Protein 5HKY (pdb70)

Foldseek 3Di:
DAFDDPVLVVVLLVLLVVLLVVVVPVLLVQDPPPLGSNVLSVLLVVLVVQLCVVCVVPSNVVRPDPVNVLLSVLSSVLSVVLVVLCVVCPPVSNDPPRPSVVVVLLSSLLSLVSSVLCCQQQPSNHGDQLVRDQDAPVLVVLCCVQPNSDFKAALVSVQVSVCVPVNQDDPVSSVVVCLQQVSNPRRMHGSVSSSLQCLQQDDPNCRVVSCCQQPVPFLQEDESAAPVRQVVLCLVCLVPAQEKHKYAYSVPRSWIKMWTHHPVRDTDIDTDDPDHPLVVQVVCCVVRHNQDRSNHRDGDDSD/DDDDPVRDDDPPDDDDDDDPD

Organism: Homo sapiens (NCBI:txid9606)

B-factor: mean 27.7, std 12.35, range [9.78, 84.45]

GO terms:
  GO:0005886 plasma membrane (C, IDA)
  GO:0004842 ubiquitin-protein transferase activity (F, TAS)
  GO:0016567 protein ubiquitination (P, TAS)
  GO:0048260 positive regulation of receptor-mediated endocytosis (P, IMP)
  GO:0061630 ubiquitin protein ligase activity (F, IDA)
  GO:0005794 Golgi apparatus (C, IDA)
  GO:0005929 cilium (C, IDA)
  GO:0050821 protein stabilization (P, IDA)
  GO:0050860 negative regulation of T cell receptor signaling pathway (P, IDA)
  GO:0050868 negative regulation of T cell activation (P, IDA)
  GO:0070534 protein K63-linked ubiquitination (P, IDA)
  GO:0061630 ubiquitin protein ligase activity (F, EXP)
  GO:0042059 negative regulation of epidermal growth factor receptor signaling pathway (P, IMP)
  GO:0006511 ubiquitin-dependent protein catabolic process (P, IMP)
  GO:0005515 protein binding (F, IPI)
  GO:0046875 ephrin receptor binding (F, IPI)
  GO:0061630 ubiquitin protein ligase activity (F, TAS)
  GO:0042059 negative regulation of epidermal growth factor receptor signaling pathway (P, TAS)
  GO:0045742 positive regulation of epidermal growth factor receptor signaling pathway (P, TAS)
  GO:0005829 cytosol (C,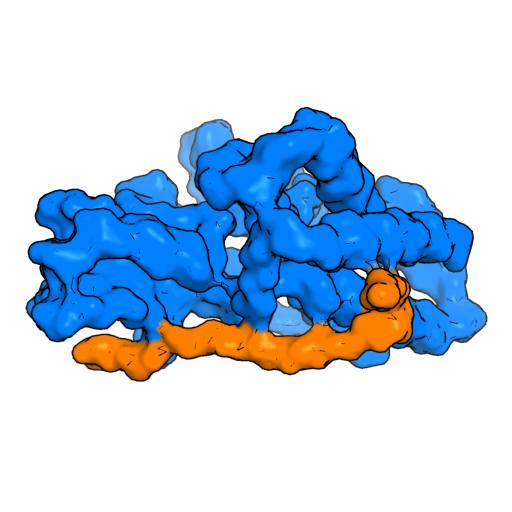 TAS)

InterPro domains:
  IPR001841 Zinc finger, RING-type [PS50089] (381-420)
  IPR001841 Zinc finger, RING-type [SM00184] (381-419)
  IPR003153 Adaptor protein Cbl, N-terminal helical [PF02262] (51-175)
  IPR009060 UBA-like superfamily [SSF46934] (843-893)
  IPR011992 EF-hand domain pair [SSF47473] (178-263)
  IPR013083 Zinc finger, RING/FYVE/PHD-type [G3DSA:3.30.40.10] (350-435)
  IPR014741 Adaptor protein Cbl, EF hand-like [PF02761] (179-262)
  IPR014742 Adaptor protein Cbl, SH2-like domain [PF02762] (264-349)
  IPR014742 Adaptor protein Cbl, SH2-like domain [cd09920] (256-352)
  IPR015940 Ubiquitin-associated domain [PF00627] (858-892)
  IPR015940 Ubiquitin-associated domain [PS50030] (856-895)
  IPR015940 Ubiquitin-associated domain [SM00165] (857-894)
  IPR017907 Zinc finger, RING-type, conserved site [PS00518] (396-405)
  IPR018957 Zinc finger, C3HC4 RING-type [PF00097] (381-419)
  IPR024159 Adaptor protein Cbl, PTB domain [PS51506] (47-351)
  IPR024162 Adaptor protein Cbl [PTHR23007] (25-554)
  IPR036537 Adaptor protein Cbl, N-terminal domain superfamily [G3DSA:1.20.930.20] (47-175)
  IPR036537 Adaptor protein Cbl, N-terminal domain superfamily [SSF47668] (49-177)
  IPR036860 SH2 domain superfamily [G3DSA:3.30.505.10] (265-349)
  IPR036860 SH2 domain superfamily [SSF55550] (264-350)

Radius of gyration: 20.43 Å; Cα contacts (8 Å, |Δi|>4): 481; chains: 2; bounding box: 46×44×54 Å

CATH classification: 1.20.930.20 (+2 more: 1.10.238.10, 3.30.505.10)

Secondary structure (DSSP, 8-state):
-PPP-HHHHHHHHHHHHHHHHHTT-GGG----SSS-HHHHHHHHHHHHHHHHHHTTT-HHHHHH-HHHHHHHHHHHHHHHHHHHHHHHHGGGGGSTT-HHHHHHHHHHHHHHHHHHHHHHHSGGGS--GGG---SSHHHHHHHHHHHTT-SEEEHHHHHHHHHHHS----HHHHHHHHHHH-TT-SSEEEHHHHHHHHHHT--GGGHHHHHIIIIIS-TTB-TT--HHHHHHHHGGGTTSTTEEEEEE-SSSTTSEEEEEE-TTS-EEEE---SS-HHHHHHHHHHTTSS-EETT-S------/-PPPTTT--------------

Sequence (324 aa):
PGTVDKKMVEKCWKLMDKVVVRLCQNPKLALKNSPPYILDLLPDTYQHLRTILSRYEGKMETLGENEYFRVFMENLMKKTTKQTISLFKEGKERMYEENSQPRRNLTKLSLIFSHMLAELKGIFPSGLFQQGDTFRITKADAAEFWRKAFGEKTIVPWKSFRQALHEVHPISSSGLEAMALKKSSSTIDLTCNDYISVFEFDIFTRLFQPWSSLLRNWNSLAVTHPGYMAFLTYDEVKARLQQKFIHKPGSYIFRLSCTRLGQWAIGYVTADGNILQTIPHNKPLFQALIDGFREGFYLFPDGRNQNPDLTHVLSLDQIRAIRNNTNETEGPT

Solvent-accessible surface area: 15034 Å² total

Nearest PDB structures (foldseek):
  3buw-assembly2_B  TM=1.000E+00  e=1.806E-47  Homo sapiens
  5j3x-assembly1_A  TM=9.565E-01  e=1.723E-46  Homo sapiens
  5hkx-assembly1_A  TM=9.524E-01  e=2.991E-46  Homo sapiens
  5j3x-assembly6_F  TM=9.678E-01  e=1.346E-45  Homo sapiens
  5j3x-assembly2_B  TM=9.562E-01  e=6.692E-45  Homo sapiens

Structure (mmCIF, N/CA/C/O backbone):
data_5HKY
#
_entry.id   5HKY
#
_cell.length_a   122.810
_cell.length_b   122.810
_cell.length_c   58.440
_cell.angle_alpha   90.000
_cell.angle_beta   90.000
_cell.angle_gamma   120.000
#
_symmetry.space_group_name_H-M   'P 6'
#
loop_
_entity.id
_entity.type
_entity.pdbx_description
1 polymer 'E3 ubiquitin-protein ligase CBL'
2 polymer 'Protein sprouty homolog 2'
3 non-polymer 'CHLORIDE ION'
4 non-polymer 'SODIUM ION'
5 non-polymer 'PENTAETHYLENE GLYCOL'
6 water water
#
loop_
_atom_site.group_PDB
_atom_site.id
_atom_site.type_symbol
_atom_site.label_atom_id
_atom_site.label_alt_id
_atom_site.label_comp_id
_atom_site.label_asym_id
_atom_site.label_entity_id
_atom_site.label_seq_id
_atom_site.pdbx_PDB_ins_code
_atom_site.Cartn_x
_atom_site.Cartn_y
_atom_site.Cartn_z
_atom_site.occupancy
_atom_site.B_iso_or_equiv
_atom_site.auth_seq_id
_atom_site.auth_comp_id
_atom_site.auth_asym_id
_atom_site.auth_atom_id
_atom_site.pdbx_PDB_model_num
ATOM 1 N N . PRO A 1 5 ? 98.712 37.135 3.680 1.00 66.92 48 PRO A N 1
ATOM 2 C CA . PRO A 1 5 ? 97.510 37.077 4.522 1.00 54.63 48 PRO A CA 1
ATOM 3 C C . PRO A 1 5 ? 97.636 36.028 5.628 1.00 50.22 48 PRO A C 1
ATOM 4 O O . PRO A 1 5 ? 98.099 34.915 5.379 1.00 49.80 48 PRO A O 1
ATOM 8 N N . GLY A 1 6 ? 97.201 36.382 6.835 1.00 53.37 49 GLY A N 1
ATOM 9 C CA . GLY A 1 6 ? 97.396 35.514 7.974 1.00 52.53 49 GLY A CA 1
ATOM 10 C C . GLY A 1 6 ? 96.586 34.235 7.887 1.00 52.36 49 GLY A C 1
ATOM 11 O O . GLY A 1 6 ? 95.611 34.121 7.140 1.00 42.18 49 GLY A O 1
ATOM 12 N N . THR A 1 7 ? 97.028 33.254 8.674 1.00 41.42 50 THR A N 1
ATOM 13 C CA . THR A 1 7 ? 96.319 31.989 8.809 1.00 39.84 50 THR A CA 1
ATOM 14 C C . THR A 1 7 ? 94.930 32.225 9.381 1.00 34.92 50 THR A C 1
ATOM 15 O O . THR A 1 7 ? 94.759 32.965 10.355 1.00 44.90 50 THR A O 1
ATOM 19 N N . VAL A 1 8 ? 93.938 31.573 8.796 1.00 32.20 51 VAL A N 1
ATOM 20 C CA . VAL A 1 8 ? 92.570 31.684 9.286 1.00 33.49 51 VAL A CA 1
ATOM 21 C C . VAL A 1 8 ? 92.384 30.661 10.392 1.00 37.63 51 VAL A C 1
ATOM 22 O O . VAL A 1 8 ? 92.589 29.463 10.179 1.00 39.09 51 VAL A O 1
ATOM 26 N N . ASP A 1 9 ? 92.022 31.143 11.574 1.00 39.95 52 ASP A N 1
ATOM 27 C CA . ASP A 1 9 ? 91.574 30.320 12.685 1.00 47.80 52 ASP A CA 1
ATOM 28 C C . ASP A 1 9 ? 90.142 30.712 13.017 1.00 57.05 52 ASP A C 1
ATOM 29 O O . ASP A 1 9 ? 89.644 31.750 12.566 1.00 43.97 52 ASP A O 1
ATOM 34 N N . LYS A 1 10 ? 89.473 29.851 13.790 1.00 50.01 53 LYS A N 1
ATOM 35 C CA . LYS A 1 10 ? 88.117 30.145 14.239 1.00 58.83 53 LYS A CA 1
ATOM 36 C C . LYS A 1 10 ? 88.011 31.586 14.720 1.00 59.66 53 LYS A C 1
ATOM 37 O O . LYS A 1 10 ? 87.125 32.328 14.289 1.00 52.04 53 LYS A O 1
ATOM 39 N N . LYS A 1 11 ? 88.966 32.013 15.553 1.00 51.65 54 LYS A N 1
ATOM 40 C CA . LYS A 1 11 ? 88.940 33.357 16.122 1.00 53.27 54 LYS A CA 1
ATOM 41 C C . LYS A 1 11 ? 88.866 34.436 15.046 1.00 58.00 54 LYS A C 1
ATOM 42 O O . LYS A 1 11 ? 88.213 35.468 15.242 1.00 53.72 54 LYS A O 1
ATOM 44 N N . MET A 1 12 ? 89.559 34.246 13.923 1.00 47.26 55 MET A N 1
ATOM 45 C CA . MET A 1 12 ? 89.477 35.242 12.860 1.00 40.64 55 MET A CA 1
ATOM 46 C C . MET A 1 12 ? 88.079 35.260 12.251 1.00 37.31 55 MET A C 1
ATOM 47 O O . MET A 1 12 ? 87.519 36.331 11.996 1.00 35.63 55 MET A O 1
ATOM 52 N N . VAL A 1 13 ? 87.498 34.085 12.015 1.00 30.95 56 VAL A N 1
ATOM 53 C CA . VAL A 1 13 ? 86.141 34.045 11.477 1.00 37.72 56 VAL A CA 1
ATOM 54 C C . VAL A 1 13 ? 85.165 34.699 12.451 1.00 43.33 56 VAL A C 1
ATOM 55 O O . VAL A 1 13 ? 84.273 35.448 12.034 1.00 37.98 56 VAL A O 1
ATOM 59 N N . GLU A 1 14 ? 85.329 34.451 13.760 1.00 44.17 57 GLU A N 1
ATOM 60 C CA . GLU A 1 14 ? 84.448 35.074 14.750 1.00 49.11 57 GLU A CA 1
ATOM 61 C C . GLU A 1 14 ? 84.509 36.592 14.651 1.00 38.52 57 GLU A C 1
ATOM 62 O O . GLU A 1 14 ? 83.475 37.269 14.706 1.00 42.50 57 GLU A O 1
ATOM 68 N N . LYS A 1 15 ? 85.717 37.148 14.537 1.00 38.28 58 LYS A N 1
ATOM 69 C CA . LYS A 1 15 ? 85.866 38.590 14.383 1.00 35.55 58 LYS A CA 1
ATOM 70 C C . LYS A 1 15 ? 85.176 39.084 13.115 1.00 38.05 58 LYS A C 1
ATOM 71 O O . LYS A 1 15 ? 84.544 40.144 13.111 1.00 36.30 58 LYS A O 1
ATOM 74 N N . CYS A 1 16 ? 85.305 38.334 12.025 1.00 35.59 59 CYS A N 1
ATOM 75 C CA . CYS A 1 16 ? 84.699 38.737 10.764 1.00 34.62 59 CYS A CA 1
ATOM 76 C C . CYS A 1 16 ? 83.177 38.714 10.864 1.00 26.02 59 CYS A C 1
ATOM 77 O O . CYS A 1 16 ? 82.495 39.629 10.385 1.00 29.50 59 CYS A O 1
ATOM 80 N N . TRP A 1 17 ? 82.627 37.692 11.512 1.00 27.65 60 TRP A N 1
ATOM 81 C CA . TRP A 1 17 ? 81.188 37.643 11.707 1.00 36.31 60 TRP A CA 1
ATOM 82 C C . TRP A 1 17 ? 80.697 38.832 12.525 1.00 33.69 60 TRP A C 1
ATOM 83 O O . TRP A 1 17 ? 79.630 39.386 12.237 1.00 25.41 60 TRP A O 1
ATOM 94 N N . LYS A 1 18 ? 81.468 39.262 13.533 1.00 30.39 61 LYS A N 1
ATOM 95 C CA . LYS A 1 18 ? 81.042 40.416 14.320 1.00 36.16 61 LYS A CA 1
ATOM 96 C C . LYS A 1 18 ? 81.041 41.685 13.480 1.00 28.15 61 LYS A C 1
ATOM 97 O O . LYS A 1 18 ? 80.175 42.546 13.651 1.00 30.29 61 LYS A O 1
ATOM 100 N N . LEU A 1 19 ? 82.012 41.821 12.584 1.00 29.48 62 LEU A N 1
ATOM 101 C CA . LEU A 1 19 ? 82.043 42.986 11.712 1.00 27.92 62 LEU A CA 1
ATOM 102 C C . LEU A 1 19 ? 80.877 42.958 10.730 1.00 26.83 62 LEU A C 1
ATOM 103 O O . LEU A 1 19 ? 80.277 44.002 10.439 1.00 27.94 62 LEU A O 1
A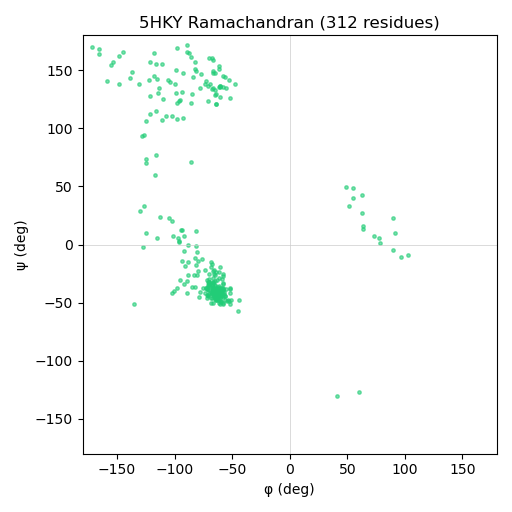TOM 108 N N . MET A 1 20 ? 80.574 41.782 10.177 1.00 24.05 63 MET A N 1
ATOM 109 C CA . MET A 1 20 ? 79.428 41.666 9.277 1.00 22.27 63 MET A CA 1
ATOM 110 C C . MET A 1 20 ? 78.130 41.962 10.012 1.00 28.57 63 MET A C 1
ATOM 111 O O . MET A 1 20 ? 77.226 42.607 9.468 1.00 23.60 63 MET A O 1
ATOM 116 N N . ASP A 1 21 ? 78.024 41.509 11.265 1.00 29.57 64 ASP A N 1
ATOM 117 C CA . ASP A 1 21 ? 76.840 41.803 12.056 1.00 24.70 64 ASP A CA 1
ATOM 118 C C . ASP A 1 21 ? 76.677 43.304 12.267 1.00 23.47 64 ASP A C 1
ATOM 119 O O . ASP A 1 21 ? 75.558 43.824 12.226 1.00 26.42 64 ASP A O 1
ATOM 124 N N . LYS A 1 22 ? 77.775 44.030 12.445 1.00 26.60 65 LYS A N 1
ATOM 125 C CA . LYS A 1 22 ? 77.654 45.478 12.583 1.00 26.76 65 LYS A CA 1
ATOM 126 C C . LYS A 1 22 ? 77.161 46.117 11.283 1.00 27.44 65 LYS A C 1
ATOM 127 O O . LYS A 1 22 ? 76.327 47.024 11.310 1.00 24.09 65 LYS A O 1
ATOM 130 N N . VAL A 1 23 ? 77.644 45.648 10.134 1.00 26.74 66 VAL A N 1
ATOM 131 C CA . VAL A 1 23 ? 77.172 46.198 8.861 1.00 25.07 66 VAL A CA 1
ATOM 132 C C . VAL A 1 23 ? 75.678 45.925 8.668 1.00 22.11 66 VAL A C 1
ATOM 133 O O . VAL A 1 23 ? 74.923 46.810 8.249 1.00 25.15 66 VAL A O 1
ATOM 137 N N . VAL A 1 24 ? 75.231 44.692 8.913 1.00 21.82 67 VAL A N 1
ATOM 138 C CA A VAL A 1 24 ? 73.819 44.360 8.730 0.50 24.08 67 VAL A CA 1
ATOM 139 C CA B VAL A 1 24 ? 73.817 44.405 8.685 0.50 24.14 67 VAL A CA 1
ATOM 140 C C . VAL A 1 24 ? 72.945 45.239 9.614 1.00 28.64 67 VAL A C 1
ATOM 141 O O . VAL A 1 24 ? 71.830 45.622 9.236 1.00 24.96 67 VAL A O 1
ATOM 148 N N . ARG A 1 25 ? 73.440 45.576 10.809 1.00 31.34 68 ARG A N 1
ATOM 149 C CA . ARG A 1 25 ? 72.674 46.422 11.715 1.00 26.78 68 ARG A CA 1
ATOM 150 C C . ARG A 1 25 ? 72.604 47.859 11.197 1.00 24.04 68 ARG A C 1
ATOM 151 O O . ARG A 1 25 ? 71.520 48.462 11.171 1.00 28.96 68 ARG A O 1
ATOM 159 N N . LEU A 1 26 ? 73.735 48.399 10.731 1.00 23.12 69 LEU A N 1
ATOM 160 C CA . LEU A 1 26 ? 73.757 49.738 10.143 1.00 23.92 69 LEU A CA 1
ATOM 161 C C . LEU A 1 26 ? 72.812 49.842 8.955 1.00 30.04 69 LEU A C 1
ATOM 162 O O . LEU A 1 26 ? 72.196 50.892 8.735 1.00 27.00 69 LEU A O 1
ATOM 167 N N . CYS A 1 27 ? 72.717 48.773 8.154 1.00 30.22 70 CYS A N 1
ATOM 168 C CA . CYS A 1 27 ? 71.935 48.807 6.923 1.00 28.47 70 CYS A CA 1
ATOM 169 C C . CYS A 1 27 ? 70.445 48.587 7.146 1.00 32.02 70 CYS A C 1
ATOM 170 O O . CYS A 1 27 ? 69.687 48.632 6.167 1.00 29.89 70 CYS A O 1
ATOM 173 N N . GLN A 1 28 ? 69.993 48.359 8.388 1.00 25.27 71 GLN A N 1
ATOM 174 C CA . GLN A 1 28 ? 68.563 48.303 8.690 1.00 27.26 71 GLN A CA 1
ATOM 175 C C . GLN A 1 28 ? 67.990 49.662 9.122 1.00 28.30 71 GLN A C 1
ATOM 176 O O . GLN A 1 28 ? 66.814 49.743 9.489 1.00 36.05 71 GLN A O 1
ATOM 182 N N . ASN A 1 29 ? 68.766 50.720 9.029 1.00 29.44 72 ASN A N 1
ATOM 183 C CA . ASN A 1 29 ? 68.298 52.073 9.301 1.00 30.12 72 ASN A CA 1
ATOM 184 C C . ASN A 1 29 ? 67.228 52.480 8.292 1.00 33.26 72 ASN A C 1
ATOM 185 O O . ASN A 1 29 ? 67.516 52.510 7.085 1.00 29.63 72 ASN A O 1
ATOM 190 N N . PRO A 1 30 ? 66.007 52.826 8.726 1.00 32.60 73 PRO A N 1
ATOM 191 C CA . PRO A 1 30 ? 64.962 53.185 7.750 1.00 29.75 73 PRO A CA 1
ATOM 192 C C . PRO A 1 30 ? 65.305 54.393 6.910 1.00 30.33 73 PRO A C 1
ATOM 193 O O . PRO A 1 30 ? 64.781 54.515 5.793 1.00 30.05 73 PRO A O 1
ATOM 197 N N . LYS A 1 31 ? 66.184 55.277 7.393 1.00 27.82 74 LYS A N 1
ATOM 198 C CA . LYS A 1 31 ? 66.563 56.448 6.611 1.00 29.10 74 LYS A CA 1
ATOM 199 C C . LYS A 1 31 ? 67.273 56.076 5.333 1.00 38.75 74 LYS A C 1
ATOM 200 O O . LYS A 1 31 ? 67.311 56.883 4.396 1.00 31.16 74 LYS A O 1
ATOM 206 N N . LEU A 1 32 ? 67.885 54.892 5.296 1.00 31.10 75 LEU A N 1
ATOM 207 C CA . LEU A 1 32 ? 68.673 54.501 4.135 1.00 31.86 75 LEU A CA 1
ATOM 208 C C . LEU A 1 32 ? 67.809 54.231 2.920 1.00 33.21 75 LEU A C 1
ATOM 209 O O . LEU A 1 32 ? 68.274 54.407 1.789 1.00 41.39 75 LEU A O 1
ATOM 214 N N . ALA A 1 33 ? 66.587 53.739 3.131 1.00 31.53 76 ALA A N 1
ATOM 215 C CA . ALA A 1 33 ? 65.687 53.367 2.046 1.00 40.32 76 ALA A CA 1
ATOM 216 C C . ALA A 1 33 ? 66.350 52.370 1.091 1.00 42.42 76 ALA A C 1
ATOM 217 O O . ALA A 1 33 ? 66.186 52.449 -0.125 1.00 35.74 76 ALA A O 1
ATOM 219 N N . LEU A 1 34 ? 67.101 51.415 1.640 1.00 35.32 77 LEU A N 1
ATOM 220 C CA . LEU A 1 34 ? 67.755 50.413 0.802 1.00 30.94 77 LEU A CA 1
ATOM 221 C C . LEU A 1 34 ? 66.728 49.555 0.081 1.00 30.16 77 LEU A C 1
ATOM 222 O O . LEU A 1 34 ? 65.825 48.992 0.708 1.00 43.34 77 LEU A O 1
ATOM 227 N N . LYS A 1 35 ? 66.879 49.416 -1.236 1.00 46.45 78 LYS A N 1
ATOM 228 C CA . LYS A 1 35 ? 66.004 48.510 -1.976 1.00 37.56 78 LYS A CA 1
ATOM 229 C C . LYS A 1 35 ? 66.518 47.079 -1.864 1.00 29.60 78 LYS A C 1
ATOM 230 O O . LYS A 1 35 ? 67.717 46.848 -1.680 1.00 33.42 78 LYS A O 1
ATOM 234 N N . ASN A 1 36 ? 65.592 46.116 -1.932 1.00 29.17 79 ASN A N 1
ATOM 235 C CA . ASN A 1 36 ? 65.923 44.689 -1.846 1.00 35.78 79 ASN A CA 1
ATOM 236 C C . ASN A 1 36 ? 66.417 44.112 -3.161 1.00 32.86 79 ASN A C 1
ATOM 237 O O . ASN A 1 36 ? 66.561 42.882 -3.273 1.00 35.94 79 ASN A O 1
ATOM 242 N N . SER A 1 37 ? 66.708 44.963 -4.131 1.00 29.28 80 SER A N 1
ATOM 243 C CA . SER A 1 37 ? 67.113 44.482 -5.438 1.00 24.92 80 SER A CA 1
ATOM 244 C C . SER A 1 37 ? 68.539 43.943 -5.357 1.00 20.30 80 SER A C 1
ATOM 245 O O . SER A 1 37 ? 69.394 44.569 -4.726 1.00 19.82 80 SER A O 1
ATOM 248 N N . PRO A 1 38 ? 68.833 42.814 -6.002 1.00 18.30 81 PRO A N 1
ATOM 249 C CA . PRO A 1 38 ? 70.242 42.419 -6.067 1.00 17.55 81 PRO A CA 1
ATOM 250 C C . PRO A 1 38 ? 71.075 43.521 -6.729 1.00 18.03 81 PRO A C 1
ATOM 251 O O . PRO A 1 38 ? 70.649 44.050 -7.755 1.00 17.66 81 PRO A O 1
ATOM 255 N N . PRO A 1 39 ? 72.258 43.865 -6.176 1.00 18.99 82 PRO A N 1
ATOM 256 C CA . PRO A 1 39 ? 72.898 43.285 -4.990 1.00 16.32 82 PRO A CA 1
ATOM 257 C C . PRO A 1 39 ? 72.368 43.956 -3.740 1.00 17.74 82 PRO A C 1
ATOM 258 O O . PRO A 1 39 ? 72.373 45.175 -3.646 1.00 19.96 82 PRO A O 1
ATOM 262 N N . TYR A 1 40 ? 71.938 43.141 -2.791 1.00 18.41 83 TYR A N 1
ATOM 263 C CA . TYR A 1 40 ? 71.279 43.599 -1.573 1.00 20.79 83 TYR A CA 1
ATOM 264 C C . TYR A 1 40 ? 72.090 43.122 -0.378 1.00 19.43 83 TYR A C 1
ATOM 265 O O . TYR A 1 40 ? 72.147 41.920 -0.101 1.00 20.62 83 TYR A O 1
ATOM 274 N N . ILE A 1 41 ? 72.697 44.069 0.333 1.00 19.59 84 ILE A N 1
ATOM 275 C CA . ILE A 1 41 ? 73.654 43.707 1.372 1.00 20.70 84 ILE A CA 1
ATOM 276 C C . ILE A 1 41 ? 72.987 42.910 2.486 1.00 18.88 84 ILE A C 1
ATOM 277 O O . ILE A 1 41 ? 73.609 42.016 3.079 1.00 21.51 84 ILE A O 1
ATOM 282 N N . LEU A 1 42 ? 71.701 43.150 2.742 1.00 19.31 85 LEU A N 1
ATOM 283 C CA . LEU A 1 42 ? 71.026 42.417 3.806 1.00 21.78 85 LEU A CA 1
ATOM 284 C C . LEU A 1 42 ? 70.667 40.989 3.422 1.00 24.00 85 LEU A C 1
ATOM 285 O O . LEU A 1 42 ? 70.293 40.207 4.306 1.00 24.08 85 LEU A O 1
ATOM 290 N N . ASP A 1 43 ? 70.756 40.620 2.136 1.00 22.07 86 ASP A N 1
ATOM 291 C CA . ASP A 1 43 ? 70.786 39.216 1.725 1.00 20.24 86 ASP A CA 1
ATOM 292 C C . ASP A 1 43 ? 72.219 38.666 1.689 1.00 17.33 86 ASP A C 1
ATOM 293 O O . ASP A 1 43 ? 72.460 37.518 2.088 1.00 21.04 86 ASP A O 1
ATOM 298 N N . LEU A 1 44 ? 73.165 39.455 1.182 1.00 17.42 87 LEU A N 1
ATOM 299 C CA . LEU A 1 44 ? 74.496 38.952 0.848 1.00 16.38 87 LEU A CA 1
ATOM 300 C C . LEU A 1 44 ? 75.311 38.626 2.093 1.00 18.79 87 LEU A C 1
ATOM 301 O O . LEU A 1 44 ? 75.983 37.578 2.151 1.00 19.36 87 LEU A O 1
ATOM 306 N N . LEU A 1 45 ? 75.279 39.500 3.097 1.00 20.63 88 LEU A N 1
ATOM 307 C CA . LEU A 1 45 ? 76.151 39.192 4.225 1.00 19.81 88 LEU A CA 1
ATOM 308 C C . LEU A 1 45 ? 75.592 38.008 5.008 1.00 22.91 88 LEU A C 1
ATOM 309 O O . LEU A 1 45 ? 76.367 37.110 5.364 1.00 23.43 88 LEU A O 1
ATOM 314 N N . PRO A 1 46 ? 74.277 37.928 5.273 1.00 22.96 89 PRO A N 1
ATOM 315 C CA . PRO A 1 46 ? 73.764 36.688 5.882 1.00 22.55 89 PRO A CA 1
ATOM 316 C C . PRO A 1 46 ? 74.050 35.450 5.048 1.00 25.57 89 PRO A C 1
ATOM 317 O O . PRO A 1 46 ? 74.405 34.412 5.611 1.00 22.32 89 PRO A O 1
ATOM 321 N N . ASP A 1 47 ? 73.969 35.522 3.712 1.00 19.29 90 ASP A N 1
ATOM 322 C CA . ASP A 1 47 ? 74.296 34.340 2.916 1.00 17.27 90 ASP A CA 1
ATOM 323 C C . ASP A 1 47 ? 75.776 33.988 3.017 1.00 18.07 90 ASP A C 1
ATOM 324 O O . ASP A 1 47 ? 76.141 32.807 3.009 1.00 21.60 90 ASP A O 1
ATOM 329 N N . THR A 1 48 ? 76.639 34.999 3.068 1.00 17.28 91 THR A N 1
ATOM 330 C CA . THR A 1 48 ? 78.061 34.752 3.212 1.00 15.53 91 THR A CA 1
ATOM 331 C C . THR A 1 48 ? 78.344 34.087 4.557 1.00 19.07 91 THR A C 1
ATOM 332 O O . THR A 1 48 ? 79.095 33.105 4.637 1.00 21.30 91 THR A O 1
ATOM 336 N N . TYR A 1 49 ? 77.734 34.617 5.619 1.00 20.16 92 TYR A N 1
ATOM 337 C CA . TYR A 1 49 ? 77.786 33.988 6.943 1.00 25.37 92 TYR A CA 1
ATOM 338 C C . TYR A 1 49 ? 77.360 32.513 6.904 1.00 21.59 92 TYR A C 1
ATOM 339 O O . TYR A 1 49 ? 78.049 31.640 7.439 1.00 21.42 92 TYR A O 1
ATOM 348 N N . GLN A 1 50 ? 76.234 32.209 6.262 1.00 22.05 93 GLN A N 1
ATOM 349 C CA . GLN A 1 50 ? 75.782 30.822 6.204 1.00 22.87 93 GLN A CA 1
ATOM 350 C C . GLN A 1 50 ? 76.748 29.950 5.418 1.00 22.33 93 GLN A C 1
ATOM 351 O O . GLN A 1 50 ? 76.967 28.784 5.767 1.00 23.17 93 GLN A O 1
ATOM 357 N N . HIS A 1 51 ? 77.318 30.470 4.329 1.00 20.52 94 HIS A N 1
ATOM 358 C CA . HIS A 1 51 ? 78.228 29.630 3.565 1.00 18.81 94 HIS A CA 1
ATOM 359 C C . HIS A 1 51 ? 79.519 29.386 4.336 1.00 20.92 94 HIS A C 1
ATOM 360 O O . HIS A 1 51 ? 80.088 28.290 4.264 1.00 21.34 94 HIS A O 1
ATOM 367 N N . LEU A 1 52 ? 79.976 30.382 5.095 1.00 21.52 95 LEU A N 1
ATOM 368 C CA . LEU A 1 52 ? 81.142 30.199 5.954 1.00 26.33 95 LEU A CA 1
ATOM 369 C C . LEU A 1 52 ? 80.854 29.209 7.084 1.00 24.82 95 LEU A C 1
ATOM 370 O O . LEU A 1 52 ? 81.727 28.405 7.450 1.00 26.46 95 LEU A O 1
ATOM 375 N N . ARG A 1 53 ? 79.649 29.261 7.659 1.00 22.68 96 ARG A N 1
ATOM 376 C CA . ARG A 1 53 ? 79.224 28.208 8.590 1.00 22.62 96 ARG A CA 1
ATOM 377 C C . ARG A 1 53 ? 79.359 26.830 7.962 1.00 27.19 96 ARG A C 1
ATOM 378 O O . ARG A 1 53 ? 79.852 25.887 8.597 1.00 27.10 96 ARG A O 1
ATOM 386 N N . THR A 1 54 ? 78.869 26.685 6.728 1.00 21.35 97 THR A N 1
ATOM 387 C CA . THR A 1 54 ? 78.949 25.412 6.016 1.00 22.47 97 THR A CA 1
ATOM 388 C C . THR A 1 54 ? 80.399 24.959 5.842 1.00 25.23 97 THR A C 1
ATOM 389 O O . THR A 1 54 ? 80.731 23.798 6.106 1.00 26.49 97 THR A O 1
ATOM 393 N N . ILE A 1 55 ? 81.272 25.851 5.372 1.00 22.52 98 ILE A N 1
ATOM 394 C CA . ILE A 1 55 ? 82.682 25.490 5.197 1.00 23.69 98 ILE A CA 1
ATOM 395 C C . ILE A 1 55 ? 83.282 25.034 6.520 1.00 26.20 98 ILE A C 1
ATOM 396 O O . ILE A 1 55 ? 83.936 23.980 6.611 1.00 26.06 98 ILE A O 1
ATOM 401 N N . LEU A 1 56 ? 83.085 25.828 7.558 1.0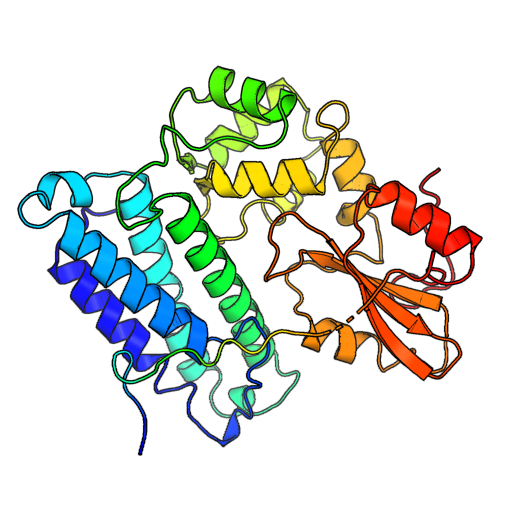0 24.18 99 LEU A N 1
ATOM 402 C CA . LEU A 1 56 ? 83.655 25.478 8.851 1.00 30.78 99 LEU A CA 1
ATOM 403 C C . LEU A 1 56 ? 83.150 24.120 9.321 1.00 29.35 99 LEU A C 1
ATOM 404 O O . LEU A 1 56 ? 83.916 23.325 9.881 1.00 32.75 99 LEU A O 1
ATOM 409 N N . SER A 1 57 ? 81.877 23.813 9.054 1.00 29.85 100 SER A N 1
ATOM 410 C CA . SER A 1 57 ? 81.314 22.547 9.507 1.00 25.69 100 SER A CA 1
ATOM 411 C C . SER A 1 57 ? 81.886 21.382 8.725 1.00 35.08 100 SER A C 1
ATOM 412 O O . SER A 1 57 ? 82.097 20.306 9.294 1.00 32.62 100 SER A O 1
ATOM 415 N N . ARG A 1 58 ? 82.175 21.578 7.435 1.00 29.55 101 ARG A N 1
ATOM 416 C CA . ARG A 1 58 ? 82.789 20.518 6.643 1.00 29.57 101 ARG A CA 1
ATOM 417 C C . ARG A 1 58 ? 84.229 20.259 7.055 1.00 33.98 101 ARG A C 1
ATOM 418 O O . ARG A 1 58 ? 84.735 19.150 6.843 1.00 33.18 101 ARG A O 1
ATOM 426 N N . TYR A 1 59 ? 84.908 21.258 7.622 1.00 26.39 102 TYR A N 1
ATOM 427 C CA . TYR A 1 59 ? 86.300 21.128 8.024 1.00 31.88 102 TYR A CA 1
ATOM 428 C C . TYR A 1 59 ? 86.456 20.931 9.528 1.00 30.69 102 TYR A C 1
ATOM 429 O O . TYR A 1 59 ? 87.548 21.147 10.068 1.00 34.04 102 TYR A O 1
ATOM 438 N N . GLU A 1 60 ? 85.398 20.496 10.208 1.00 33.01 103 GLU A N 1
ATOM 439 C CA . GLU A 1 60 ? 85.512 20.119 11.611 1.00 42.04 103 GLU A CA 1
ATOM 440 C C . GLU A 1 60 ? 86.654 19.119 11.781 1.00 31.87 103 GLU A C 1
ATOM 441 O O . GLU A 1 60 ? 86.731 18.114 11.065 1.00 39.19 103 GLU A O 1
ATOM 444 N N . GLY A 1 61 ? 87.578 19.435 12.684 1.00 36.62 104 GLY A N 1
ATOM 445 C CA . GLY A 1 61 ? 88.750 18.599 12.893 1.00 47.60 104 GLY A CA 1
ATOM 446 C C . GLY A 1 61 ? 89.794 18.660 11.798 1.00 59.59 104 GLY A C 1
ATOM 447 O O . GLY A 1 61 ? 90.748 17.875 11.827 1.00 54.53 104 GLY A O 1
ATOM 448 N N . LYS A 1 62 ? 89.639 19.561 10.823 1.00 41.01 105 LYS A N 1
ATOM 449 C CA . LYS A 1 62 ? 90.608 19.765 9.750 1.00 38.88 105 LYS A CA 1
ATOM 450 C C . LYS A 1 62 ? 90.942 21.244 9.621 1.00 40.42 105 LYS A C 1
ATOM 451 O O . LYS A 1 62 ? 91.267 21.725 8.532 1.00 38.11 105 LYS A O 1
ATOM 457 N N . MET A 1 63 ? 90.845 21.983 10.724 1.00 35.98 106 MET A N 1
ATOM 458 C CA . MET A 1 63 ? 90.996 23.430 10.658 1.00 44.56 106 MET A CA 1
ATOM 459 C C . MET A 1 63 ? 92.402 23.854 10.267 1.00 49.64 106 MET A C 1
ATOM 460 O O . MET A 1 63 ? 92.562 24.894 9.625 1.00 48.41 106 MET A O 1
ATOM 465 N N . GLU A 1 64 ? 93.428 23.088 10.643 1.00 44.64 107 GLU A N 1
ATOM 466 C CA . GLU A 1 64 ? 94.767 23.410 10.165 1.00 51.53 107 GLU A CA 1
ATOM 467 C C . GLU A 1 64 ? 94.811 23.367 8.643 1.00 48.06 107 GLU A C 1
ATOM 468 O O . GLU A 1 64 ? 95.422 24.233 8.003 1.00 46.61 107 GLU A O 1
ATOM 470 N N . THR A 1 65 ? 94.156 22.370 8.048 1.00 37.72 108 THR A N 1
ATOM 471 C CA . THR A 1 65 ? 94.081 22.279 6.594 1.00 36.95 108 THR A CA 1
ATOM 472 C C . THR A 1 65 ? 93.366 23.490 5.995 1.00 40.02 108 THR A C 1
ATOM 473 O O . THR A 1 65 ? 93.862 24.117 5.051 1.00 37.59 108 THR A O 1
ATOM 477 N N . LEU A 1 66 ? 92.188 23.824 6.523 1.00 37.10 109 LEU A N 1
ATOM 478 C CA . LEU A 1 66 ? 91.445 24.968 6.002 1.00 29.69 109 LEU A CA 1
ATOM 479 C C . LEU A 1 66 ? 92.215 26.271 6.182 1.00 43.93 109 LEU A C 1
ATOM 480 O O . LEU A 1 66 ? 92.278 27.098 5.262 1.00 32.34 109 LEU A O 1
ATOM 485 N N . GLY A 1 67 ? 92.800 26.479 7.365 1.00 37.57 110 GLY A N 1
ATOM 486 C CA . GLY A 1 67 ? 93.435 27.750 7.676 1.00 45.29 110 GLY A CA 1
ATOM 487 C C . GLY A 1 67 ? 94.655 28.045 6.834 1.00 40.41 110 GLY A C 1
ATOM 488 O O . GLY A 1 67 ? 95.034 29.216 6.695 1.00 44.21 110 GLY A O 1
ATOM 489 N N . GLU A 1 68 ? 95.267 27.008 6.268 1.00 35.00 111 GLU A N 1
ATOM 490 C CA . GLU A 1 68 ? 96.415 27.128 5.385 1.00 40.17 111 GLU A CA 1
ATOM 491 C C . GLU A 1 68 ? 96.044 27.305 3.912 1.00 41.20 111 GLU A C 1
ATOM 492 O O . GLU A 1 68 ? 96.913 27.666 3.118 1.00 45.26 111 GLU A O 1
ATOM 494 N N . ASN A 1 69 ? 94.799 27.040 3.520 1.00 33.40 112 ASN A N 1
ATOM 495 C CA . ASN A 1 69 ? 94.408 27.149 2.115 1.00 25.90 112 ASN A CA 1
ATOM 496 C C . ASN A 1 69 ? 94.611 28.577 1.615 1.00 23.46 112 ASN A C 1
ATOM 497 O O . ASN A 1 69 ? 94.117 29.522 2.225 1.00 27.92 112 ASN A O 1
ATOM 502 N N . GLU A 1 70 ? 95.341 28.731 0.506 1.00 24.46 113 GLU A N 1
ATOM 503 C CA . GLU A 1 70 ? 95.749 30.076 0.088 1.00 27.30 113 GLU A CA 1
ATOM 504 C C . GLU A 1 70 ? 94.551 30.922 -0.343 1.00 21.59 113 GLU A C 1
ATOM 505 O O . GLU A 1 70 ? 94.449 32.095 0.032 1.00 23.48 113 GLU A O 1
ATOM 511 N N . TYR A 1 71 ? 93.655 30.360 -1.154 1.00 24.63 114 TYR A N 1
ATOM 512 C CA . TYR A 1 71 ? 92.458 31.107 -1.537 1.00 23.34 114 TYR A CA 1
ATOM 513 C C . TYR A 1 71 ? 91.680 31.564 -0.308 1.00 22.22 114 TYR A C 1
ATOM 514 O O . TYR A 1 71 ? 91.282 32.727 -0.212 1.00 20.53 114 TYR A O 1
ATOM 523 N N . PHE A 1 72 ? 91.446 30.658 0.649 1.00 20.76 115 PHE A N 1
ATOM 524 C CA . PHE A 1 72 ? 90.616 31.000 1.794 1.00 24.76 115 PHE A CA 1
ATOM 525 C C . PHE A 1 72 ? 91.260 32.081 2.642 1.00 23.29 115 PHE A C 1
ATOM 526 O O . PHE A 1 72 ? 90.555 32.924 3.199 1.00 21.64 115 PHE A O 1
ATOM 534 N N . ARG A 1 73 ? 92.587 32.084 2.744 1.00 20.97 116 ARG A N 1
ATOM 535 C CA . ARG A 1 73 ? 93.259 33.156 3.472 1.00 16.92 116 ARG A CA 1
ATOM 536 C C . ARG A 1 73 ? 93.082 34.496 2.776 1.00 17.99 116 ARG A C 1
ATOM 537 O O . ARG A 1 73 ? 92.824 35.510 3.432 1.00 23.77 116 ARG A O 1
ATOM 545 N N . VAL A 1 74 ? 93.231 34.522 1.452 1.00 20.94 117 VAL A N 1
ATOM 546 C CA . VAL A 1 74 ? 93.019 35.767 0.714 1.00 19.47 117 VAL A CA 1
ATOM 547 C C . VAL A 1 74 ? 91.561 36.211 0.845 1.00 21.08 117 VAL A C 1
ATOM 548 O O . VAL A 1 74 ? 91.268 37.391 1.084 1.00 22.44 117 VAL A O 1
ATOM 552 N N . PHE A 1 75 ? 90.625 35.264 0.726 1.00 20.54 118 PHE A N 1
ATOM 553 C CA . PHE A 1 75 ? 89.211 35.617 0.802 1.00 20.46 118 PHE A CA 1
ATOM 554 C C . PHE A 1 75 ? 88.876 36.246 2.143 1.00 21.98 118 PHE A C 1
ATOM 555 O O . PHE A 1 75 ? 88.219 37.291 2.212 1.00 20.06 118 PHE A O 1
ATOM 563 N N . MET A 1 76 ? 89.305 35.611 3.231 1.00 23.57 119 MET A N 1
ATOM 564 C CA . MET A 1 76 ? 88.958 36.116 4.548 1.00 17.89 119 MET A CA 1
ATOM 565 C C . MET A 1 76 ? 89.595 37.463 4.825 1.00 20.35 119 MET A C 1
ATOM 566 O O . MET A 1 76 ? 88.968 38.329 5.440 1.00 24.24 119 MET A O 1
ATOM 571 N N . GLU A 1 77 ? 90.836 37.662 4.394 1.00 20.97 120 GLU A N 1
ATOM 572 C CA . GLU A 1 77 ? 91.454 38.969 4.564 1.00 23.74 120 GLU A CA 1
ATOM 573 C C . GLU A 1 77 ? 90.654 40.034 3.836 1.00 21.22 120 GLU A C 1
ATOM 574 O O . GLU A 1 77 ? 90.411 41.118 4.374 1.00 23.73 120 GLU A O 1
ATOM 580 N N . ASN A 1 78 ? 90.207 39.724 2.618 1.00 21.25 121 ASN A N 1
ATOM 581 C CA . ASN A 1 78 ? 89.454 40.694 1.835 1.00 21.76 121 ASN A CA 1
ATOM 582 C C . ASN A 1 78 ? 88.068 40.939 2.424 1.00 19.86 121 ASN A C 1
ATOM 583 O O . ASN A 1 78 ? 87.578 42.074 2.419 1.00 21.81 121 ASN A O 1
ATOM 588 N N . LEU A 1 79 ? 87.403 39.889 2.922 1.00 21.45 122 LEU A N 1
ATOM 589 C CA . LEU A 1 79 ? 86.091 40.080 3.534 1.00 25.20 122 LEU A CA 1
ATOM 590 C C . LEU A 1 79 ? 86.191 40.972 4.761 1.00 24.47 122 LEU A C 1
ATOM 591 O O . LEU A 1 79 ? 85.379 41.884 4.950 1.00 22.51 122 LEU A O 1
ATOM 596 N N . MET A 1 80 ? 87.209 40.755 5.585 1.00 25.33 123 MET A N 1
ATOM 597 C CA . MET A 1 80 ? 87.393 41.625 6.736 1.00 25.22 123 MET A CA 1
ATOM 598 C C . MET A 1 80 ? 87.674 43.054 6.300 1.00 21.73 123 MET A C 1
ATOM 599 O O . MET A 1 80 ? 87.127 44.000 6.873 1.00 26.39 123 MET A O 1
ATOM 604 N N . LYS A 1 81 ? 88.498 43.226 5.263 1.00 23.83 124 LYS A N 1
ATOM 605 C CA . LYS A 1 81 ? 88.859 44.563 4.815 1.00 22.04 124 LYS A CA 1
ATOM 606 C C . LYS A 1 81 ? 87.646 45.296 4.273 1.00 26.29 124 LYS A C 1
ATOM 607 O O . LYS A 1 81 ? 87.426 46.463 4.594 1.00 22.50 124 LYS A O 1
ATOM 613 N N . LYS A 1 82 ? 86.835 44.610 3.466 1.00 23.25 125 LYS A N 1
ATOM 614 C CA . LYS A 1 82 ? 85.670 45.251 2.862 1.00 20.36 125 LYS A CA 1
ATOM 615 C C . LYS A 1 82 ? 84.597 45.546 3.900 1.00 22.50 125 LYS A C 1
ATOM 616 O O . LYS A 1 82 ? 83.904 46.575 3.811 1.00 22.53 125 LYS A O 1
ATOM 622 N N . THR A 1 83 ? 84.448 44.687 4.913 1.00 18.60 126 THR A N 1
ATOM 623 C CA A THR A 1 83 ? 83.451 44.974 5.941 0.50 22.86 126 THR A CA 1
ATOM 624 C CA B THR A 1 83 ? 83.468 44.949 5.961 0.50 22.84 126 THR A CA 1
ATOM 625 C C . THR A 1 83 ? 83.884 46.160 6.804 1.00 25.48 126 THR A C 1
ATOM 626 O O . THR A 1 83 ? 83.050 47.001 7.162 1.00 22.78 126 THR A O 1
ATOM 633 N N . LYS A 1 84 ? 85.179 46.272 7.116 1.00 27.07 127 LYS A N 1
ATOM 634 C CA . LYS A 1 84 ? 85.663 47.444 7.850 1.00 25.23 127 LYS A CA 1
ATOM 635 C C . LYS A 1 84 ? 85.503 48.712 7.026 1.00 30.59 127 LYS A C 1
ATOM 636 O O . LYS A 1 84 ? 85.176 49.784 7.559 1.00 29.58 127 LYS A O 1
ATOM 642 N N . GLN A 1 85 ? 85.769 48.620 5.724 1.00 24.09 128 GLN A N 1
ATOM 643 C CA . GLN A 1 85 ? 85.552 49.755 4.831 1.00 26.30 128 GLN A CA 1
ATOM 644 C C . GLN A 1 85 ? 84.104 50.219 4.863 1.00 23.65 128 GLN A C 1
ATOM 645 O O . GLN A 1 85 ? 83.833 51.418 4.760 1.00 26.91 128 GLN A O 1
ATOM 651 N N . THR A 1 86 ? 83.157 49.274 4.934 1.00 22.31 129 THR A N 1
ATOM 652 C CA . THR A 1 86 ? 81.742 49.644 4.946 1.00 22.64 129 THR A CA 1
ATOM 653 C C . THR A 1 86 ? 81.380 50.314 6.265 1.00 23.18 129 THR A C 1
ATOM 654 O O . THR A 1 86 ? 80.657 51.318 6.286 1.00 26.36 129 THR A O 1
ATOM 658 N N . ILE A 1 87 ? 81.880 49.776 7.378 1.00 28.53 130 ILE A N 1
ATOM 659 C CA . ILE A 1 87 ? 81.640 50.409 8.678 1.00 29.56 130 ILE A CA 1
ATOM 660 C C . ILE A 1 87 ? 82.196 51.831 8.693 1.00 24.70 130 ILE A C 1
ATOM 661 O O . ILE A 1 87 ? 81.535 52.764 9.171 1.00 30.54 130 ILE A O 1
ATOM 666 N N . SER A 1 88 ? 83.408 52.022 8.161 1.00 29.59 131 SER A N 1
ATOM 667 C CA . SER A 1 88 ? 84.023 53.347 8.108 1.00 29.20 131 SER A CA 1
ATOM 668 C C . SER A 1 88 ? 83.238 54.288 7.211 1.00 36.24 131 SER A C 1
ATOM 669 O O . SER A 1 88 ? 83.119 55.486 7.496 1.00 31.66 131 SER A O 1
ATOM 672 N N . LEU A 1 89 ? 82.713 53.762 6.107 1.00 27.60 132 LEU A N 1
ATOM 673 C CA . LEU A 1 89 ? 81.889 54.560 5.212 1.00 27.69 132 LEU A CA 1
ATOM 674 C C . LEU A 1 89 ? 80.714 55.182 5.953 1.00 29.41 132 LEU A C 1
ATOM 675 O O . LEU A 1 89 ? 80.422 56.371 5.783 1.00 35.64 132 LEU A O 1
ATOM 680 N N . PHE A 1 90 ? 80.036 54.405 6.796 1.00 28.77 133 PHE A N 1
ATOM 681 C CA . PHE A 1 90 ? 78.937 54.961 7.568 1.00 28.22 133 PHE A CA 1
ATOM 682 C C . PHE A 1 90 ? 79.438 56.003 8.556 1.00 37.73 133 PHE A C 1
ATOM 683 O O . PHE A 1 90 ? 78.825 57.062 8.713 1.00 37.79 133 PHE A O 1
ATOM 691 N N . LYS A 1 91 ? 80.546 55.716 9.238 1.00 38.65 134 LYS A N 1
ATOM 692 C CA . LYS A 1 91 ? 81.041 56.644 10.246 1.00 42.96 134 LYS A CA 1
ATOM 693 C C . LYS A 1 91 ? 81.404 57.981 9.616 1.00 40.98 134 LYS A C 1
ATOM 694 O O . LYS A 1 91 ? 81.017 59.041 10.123 1.00 48.69 134 LYS A O 1
ATOM 698 N N . GLU A 1 92 ? 82.111 57.952 8.478 1.00 36.64 135 GLU A N 1
ATOM 699 C CA . GLU A 1 92 ? 82.572 59.182 7.838 1.00 40.58 135 GLU A CA 1
ATOM 700 C C . GLU A 1 92 ? 81.489 59.867 7.007 1.00 50.97 135 GLU A C 1
ATOM 701 O O . GLU A 1 92 ? 81.539 61.087 6.825 1.00 46.78 135 GLU A O 1
ATOM 704 N N . GLY A 1 93 ? 80.511 59.126 6.502 1.00 37.08 136 GLY A N 1
ATOM 705 C CA . GLY A 1 93 ? 79.519 59.701 5.615 1.00 35.95 136 GLY A CA 1
ATOM 706 C C . GLY A 1 93 ? 78.397 60.380 6.371 1.00 39.87 136 GLY A C 1
ATOM 707 O O . GLY A 1 93 ? 77.752 61.298 5.853 1.00 41.48 136 GLY A O 1
ATOM 708 N N . LYS A 1 94 ? 78.167 59.923 7.601 1.00 40.74 137 LYS A N 1
ATOM 709 C CA . LYS A 1 94 ? 77.122 60.448 8.476 1.00 49.28 137 LYS A CA 1
ATOM 710 C C . LYS A 1 94 ? 75.829 60.718 7.710 1.00 54.05 137 LYS A C 1
ATOM 711 O O . LYS A 1 94 ? 75.361 59.858 6.962 1.00 40.27 137 LYS A O 1
ATOM 717 N N . GLU A 1 95 ? 75.250 61.909 7.866 1.00 49.24 138 GLU A N 1
ATOM 718 C CA . GLU A 1 95 ? 73.951 62.190 7.262 1.00 47.76 138 GLU A CA 1
ATOM 719 C C . GLU A 1 95 ? 73.955 62.068 5.736 1.00 46.68 138 GLU A C 1
ATOM 720 O O . GLU A 1 95 ? 72.884 61.909 5.140 1.00 40.15 138 GLU A O 1
ATOM 726 N N . ARG A 1 96 ? 75.122 62.118 5.085 1.00 41.48 139 ARG A N 1
ATOM 727 C CA . ARG A 1 96 ? 75.172 61.941 3.633 1.00 41.20 139 ARG A CA 1
ATOM 728 C C . ARG A 1 96 ? 74.815 60.520 3.201 1.00 43.25 139 ARG A C 1
ATOM 729 O O . ARG A 1 96 ? 74.475 60.309 2.031 1.00 43.18 139 ARG A O 1
ATOM 737 N N . MET A 1 97 ? 74.897 59.543 4.111 1.00 41.35 140 MET A N 1
ATOM 738 C CA . MET A 1 97 ? 74.453 58.185 3.795 1.00 40.83 140 MET A CA 1
ATOM 739 C C . MET A 1 97 ? 72.991 58.143 3.369 1.00 40.67 140 MET A C 1
ATOM 740 O O . MET A 1 97 ? 72.582 57.225 2.648 1.00 46.26 140 MET A O 1
ATOM 745 N N . TYR A 1 98 ? 72.191 59.110 3.799 1.00 41.65 141 TYR A N 1
ATOM 746 C CA . TYR A 1 98 ? 70.743 59.068 3.622 1.00 50.60 141 TYR A CA 1
ATOM 747 C C . TYR A 1 98 ? 70.278 59.838 2.398 1.00 50.78 141 TYR A C 1
ATOM 748 O O . TYR A 1 98 ? 69.071 59.920 2.149 1.00 49.35 141 TYR A O 1
ATOM 757 N N . GLU A 1 99 ? 71.206 60.398 1.634 1.00 47.54 142 GLU A N 1
ATOM 758 C CA . GLU A 1 99 ? 70.895 61.120 0.411 1.00 51.13 142 GLU A CA 1
ATOM 759 C C . GLU A 1 99 ? 71.213 60.205 -0.763 1.00 52.22 142 GLU A C 1
ATOM 760 O O . GLU A 1 99 ? 72.383 59.889 -1.015 1.00 46.30 142 GLU A O 1
ATOM 766 N N . GLU A 1 100 ? 70.172 59.746 -1.455 1.00 53.22 143 GLU A N 1
ATOM 767 C CA . GLU A 1 100 ? 70.378 59.166 -2.771 1.00 57.28 143 GLU A CA 1
ATOM 768 C C . GLU A 1 100 ? 71.266 60.102 -3.579 1.00 62.76 143 GLU A C 1
ATOM 769 O O . GLU A 1 100 ? 71.143 61.327 -3.491 1.00 79.61 143 GLU A O 1
ATOM 771 N N . ASN A 1 101 ? 72.205 59.517 -4.311 1.00 62.29 144 ASN A N 1
ATOM 772 C CA . ASN A 1 101 ? 73.114 60.196 -5.227 1.00 54.28 144 ASN A CA 1
ATOM 773 C C . ASN A 1 101 ? 74.274 60.907 -4.522 1.00 48.77 144 ASN A C 1
ATOM 774 O O . ASN A 1 101 ? 75.103 61.511 -5.213 1.00 54.41 144 ASN A O 1
ATOM 779 N N . SER A 1 102 ? 74.387 60.838 -3.195 1.00 42.74 145 SER A N 1
ATOM 780 C CA . SER A 1 102 ? 75.622 61.235 -2.533 1.00 39.25 145 SER A CA 1
ATOM 781 C C . SER A 1 102 ? 76.748 60.274 -2.897 1.00 45.75 145 SER A C 1
ATOM 782 O O . SER A 1 102 ? 76.522 59.128 -3.292 1.00 36.33 145 SER A O 1
ATOM 785 N N . GLN A 1 103 ? 77.969 60.736 -2.735 1.00 38.75 146 GLN A N 1
ATOM 786 C CA . GLN A 1 103 ? 79.083 59.861 -3.047 1.00 45.17 146 GLN A CA 1
ATOM 787 C C . GLN A 1 103 ? 79.139 58.709 -2.048 1.00 42.59 146 GLN A C 1
ATOM 788 O O . GLN A 1 103 ? 79.414 57.569 -2.444 1.00 33.87 146 GLN A O 1
ATOM 794 N N . PRO A 1 104 ? 78.919 58.951 -0.754 1.00 38.82 147 PRO A N 1
ATOM 795 C CA . PRO A 1 104 ? 78.936 57.824 0.189 1.00 33.69 147 PRO A CA 1
ATOM 796 C C . PRO A 1 104 ? 77.926 56.750 -0.147 1.00 35.45 147 PRO A C 1
ATOM 797 O O . PRO A 1 104 ? 78.212 55.563 0.062 1.00 30.03 147 PRO A O 1
ATOM 801 N N . ARG A 1 105 ? 76.766 57.121 -0.691 1.00 29.85 148 ARG A N 1
ATOM 802 C CA . ARG A 1 105 ? 75.770 56.113 -1.032 1.00 28.97 148 ARG A CA 1
ATOM 803 C C . ARG A 1 105 ? 76.151 55.349 -2.287 1.00 27.70 148 ARG A C 1
ATOM 804 O O . ARG A 1 105 ? 75.902 54.141 -2.376 1.00 29.62 148 ARG A O 1
ATOM 812 N N . ARG A 1 106 ? 76.743 56.034 -3.266 1.00 29.02 149 ARG A N 1
ATOM 813 C CA . ARG A 1 106 ? 77.308 55.337 -4.417 1.00 36.40 149 ARG A CA 1
ATOM 814 C C . ARG A 1 106 ? 78.380 54.351 -3.975 1.00 30.69 149 ARG A C 1
ATOM 815 O O . ARG A 1 106 ? 78.458 53.232 -4.490 1.00 26.05 149 ARG A O 1
ATOM 823 N N . ASN A 1 107 ? 79.216 54.750 -3.017 1.00 25.47 150 ASN A N 1
ATOM 824 C CA . ASN A 1 107 ? 80.216 53.840 -2.479 1.00 25.77 150 ASN A CA 1
ATOM 825 C C . ASN A 1 107 ? 79.570 52.612 -1.844 1.00 28.31 150 ASN A C 1
ATOM 826 O O . ASN A 1 107 ? 80.076 51.491 -1.995 1.00 25.12 150 ASN A O 1
ATOM 831 N N . LEU A 1 108 ? 78.463 52.797 -1.128 1.00 22.46 151 LEU A N 1
ATOM 832 C CA . LEU A 1 108 ? 77.799 51.662 -0.492 1.00 21.32 151 LEU A CA 1
ATOM 833 C C . LEU A 1 108 ? 77.230 50.714 -1.540 1.00 24.32 151 LEU A C 1
ATOM 834 O O . LEU A 1 108 ? 77.256 49.497 -1.364 1.00 21.71 151 LEU A O 1
ATOM 839 N N . THR A 1 109 ? 76.698 51.260 -2.632 1.00 21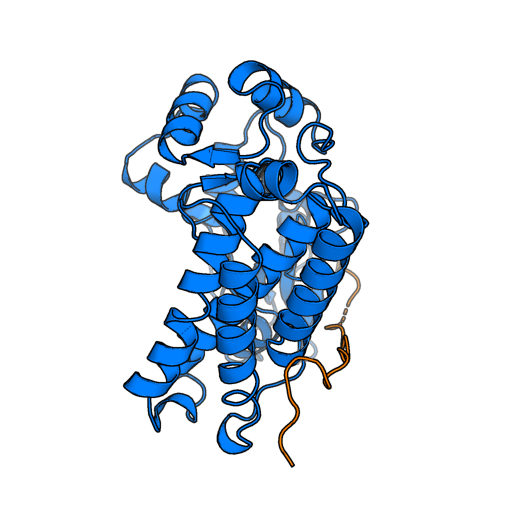.94 152 THR A N 1
ATOM 840 C CA . THR A 1 109 ? 76.227 50.422 -3.733 1.00 21.17 152 THR A CA 1
ATOM 841 C C . THR A 1 109 ? 77.371 49.636 -4.346 1.00 22.80 152 THR A C 1
ATOM 842 O O . THR A 1 109 ? 77.236 48.444 -4.638 1.00 21.64 152 THR A O 1
ATOM 846 N N . LYS A 1 110 ? 78.494 50.294 -4.592 1.00 19.17 153 LYS A N 1
ATOM 847 C CA . LYS A 1 110 ? 79.631 49.591 -5.156 1.00 22.18 153 LYS A CA 1
ATOM 848 C C . LYS A 1 110 ? 80.111 48.490 -4.217 1.00 20.65 153 LYS A C 1
ATOM 849 O O . LYS A 1 110 ? 80.445 47.390 -4.670 1.00 20.37 153 LYS A O 1
ATOM 855 N N . LEU A 1 111 ? 80.124 48.753 -2.900 1.00 18.44 154 LEU A N 1
ATOM 856 C CA . LEU A 1 111 ? 80.513 47.710 -1.958 1.00 17.83 154 LEU A CA 1
ATOM 857 C C . LEU A 1 111 ? 79.517 46.549 -1.965 1.00 17.63 154 LEU A C 1
ATOM 858 O O . LEU A 1 111 ? 79.925 45.389 -1.852 1.00 17.53 154 LEU A O 1
ATOM 863 N N . SER A 1 112 ? 78.217 46.843 -2.144 1.00 18.16 155 SER A N 1
ATOM 864 C CA . SER A 1 112 ? 77.203 45.795 -2.245 1.00 19.25 155 SER A CA 1
ATOM 865 C C . SER A 1 112 ? 77.498 44.889 -3.424 1.00 17.77 155 SER A C 1
ATOM 866 O O . SER A 1 112 ? 77.430 43.668 -3.309 1.00 17.13 155 SER A O 1
ATOM 869 N N . LEU A 1 113 ? 77.871 45.482 -4.554 1.00 16.56 156 LEU A N 1
ATOM 870 C CA . LEU A 1 113 ? 78.268 44.715 -5.731 1.00 15.51 156 LEU A CA 1
ATOM 871 C C . LEU A 1 113 ? 79.502 43.858 -5.449 1.00 19.83 156 LEU A C 1
ATOM 872 O O . LEU A 1 113 ? 79.538 42.668 -5.779 1.00 17.92 156 LEU A O 1
ATOM 877 N N . ILE A 1 114 ? 80.503 44.428 -4.790 1.00 15.39 157 ILE A N 1
ATOM 878 C CA . ILE A 1 114 ? 81.689 43.653 -4.445 1.00 16.32 157 ILE A CA 1
ATOM 879 C C . ILE A 1 114 ? 81.340 42.490 -3.513 1.00 14.52 157 ILE A C 1
ATOM 880 O O . ILE A 1 114 ? 81.862 41.388 -3.663 1.00 16.63 157 ILE A O 1
ATOM 885 N N . PHE A 1 115 ? 80.479 42.714 -2.521 1.00 17.55 158 PHE A N 1
ATOM 886 C CA . PHE A 1 115 ? 80.083 41.601 -1.659 1.00 16.99 158 PHE A CA 1
ATOM 887 C C . PHE A 1 115 ? 79.383 40.523 -2.467 1.00 19.42 158 PHE A C 1
ATOM 888 O O . PHE A 1 115 ? 79.509 39.328 -2.171 1.00 16.39 158 PHE A O 1
ATOM 896 N N . SER A 1 116 ? 78.611 40.929 -3.477 1.00 14.98 159 SER A N 1
ATOM 897 C CA . SER A 1 116 ? 77.937 39.943 -4.321 1.00 15.52 159 SER A CA 1
ATOM 898 C C . SER A 1 116 ? 78.942 39.119 -5.114 1.00 19.59 159 SER A C 1
ATOM 899 O O . SER A 1 116 ? 78.831 37.893 -5.188 1.00 15.11 159 SER A O 1
ATOM 902 N N . HIS A 1 117 ? 79.937 39.779 -5.710 1.00 14.47 160 HIS A N 1
ATOM 903 C CA . HIS A 1 117 ? 80.958 39.057 -6.468 1.00 16.66 160 HIS A CA 1
ATOM 904 C C . HIS A 1 117 ? 81.775 38.140 -5.562 1.00 15.19 160 HIS A C 1
ATOM 905 O O . HIS A 1 117 ? 82.137 37.023 -5.964 1.00 15.22 160 HIS A O 1
ATOM 912 N N . MET A 1 118 ? 82.075 38.597 -4.337 1.00 16.33 161 MET A N 1
ATOM 913 C CA . MET A 1 118 ? 82.817 37.774 -3.383 1.00 16.06 161 MET A CA 1
ATOM 914 C C . MET A 1 118 ? 82.055 36.518 -3.005 1.00 19.99 161 MET A C 1
ATOM 915 O O . MET A 1 118 ? 82.641 35.433 -2.903 1.00 17.06 161 MET A O 1
ATOM 920 N N . LEU A 1 119 ? 80.753 36.645 -2.760 1.00 16.77 162 LEU A N 1
ATOM 921 C CA . LEU A 1 119 ? 79.953 35.479 -2.400 1.00 16.30 162 LEU A CA 1
ATOM 922 C C . LEU A 1 119 ? 79.891 34.485 -3.545 1.00 18.08 162 LEU A C 1
ATOM 923 O O . LEU A 1 119 ? 80.027 33.272 -3.342 1.00 18.17 162 LEU A O 1
ATOM 928 N N . ALA A 1 120 ? 79.685 34.984 -4.756 1.00 17.78 163 ALA A N 1
ATOM 929 C CA . ALA A 1 120 ? 79.630 34.116 -5.919 1.00 15.51 163 ALA A CA 1
ATOM 930 C C . ALA A 1 120 ? 80.939 33.357 -6.091 1.00 14.59 163 ALA A C 1
ATOM 931 O O . ALA A 1 120 ? 80.942 32.155 -6.391 1.00 17.96 163 ALA A O 1
ATOM 933 N N . GLU A 1 121 ? 82.062 34.047 -5.890 1.00 17.53 164 GLU A N 1
ATOM 934 C CA . GLU A 1 121 ? 83.364 33.416 -5.990 1.00 15.50 164 GLU A CA 1
ATOM 935 C C . GLU A 1 121 ? 83.534 32.348 -4.917 1.00 18.62 164 GLU A C 1
ATOM 936 O O . GLU A 1 121 ? 83.994 31.235 -5.199 1.00 19.67 164 GLU A O 1
ATOM 942 N N . LEU A 1 122 ? 83.196 32.677 -3.670 1.00 18.06 165 LEU A N 1
ATOM 943 C CA . LEU A 1 122 ? 83.307 31.698 -2.589 1.00 18.85 165 LEU A CA 1
ATOM 944 C C . LEU A 1 122 ? 82.490 30.440 -2.877 1.00 20.80 165 LEU A C 1
ATOM 945 O O . LEU A 1 122 ? 82.957 29.311 -2.647 1.00 19.05 165 LEU A O 1
ATOM 950 N N . LYS A 1 123 ? 81.280 30.608 -3.392 1.00 18.96 166 LYS A N 1
ATOM 951 C CA . LYS A 1 123 ? 80.451 29.457 -3.729 1.00 22.34 166 LYS A CA 1
ATOM 952 C C . LYS A 1 123 ? 80.996 28.703 -4.933 1.00 25.23 166 LYS A C 1
ATOM 953 O O . LYS A 1 123 ? 80.829 27.484 -5.029 1.00 22.43 166 LYS A O 1
ATOM 959 N N . GLY A 1 124 ? 81.664 29.398 -5.845 1.00 19.00 167 GLY A N 1
ATOM 960 C CA . GLY A 1 124 ? 82.271 28.723 -6.981 1.00 19.44 167 GLY A CA 1
ATOM 961 C C . GLY A 1 124 ? 83.483 27.886 -6.603 1.00 22.21 167 GLY A C 1
ATOM 962 O O . GLY A 1 124 ? 83.749 26.853 -7.233 1.00 24.38 167 GLY A O 1
ATOM 963 N N . ILE A 1 125 ? 84.237 28.325 -5.589 1.00 20.71 168 ILE A N 1
ATOM 964 C CA . ILE A 1 125 ? 85.470 27.645 -5.166 1.00 20.49 168 ILE A CA 1
ATOM 965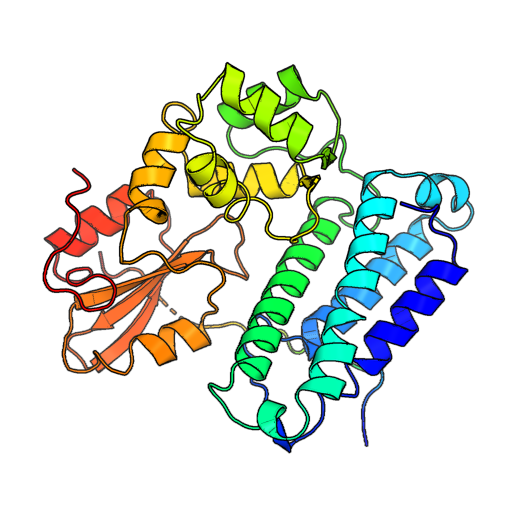 C C . ILE A 1 125 ? 85.188 26.623 -4.065 1.00 23.51 168 ILE A C 1
ATOM 966 O O . ILE A 1 125 ? 85.861 25.583 -3.997 1.00 23.57 168 ILE A O 1
ATOM 971 N N . PHE A 1 126 ? 84.222 26.914 -3.193 1.00 20.78 169 PHE A N 1
ATOM 972 C CA . PHE A 1 126 ? 83.804 26.025 -2.107 1.00 21.81 169 PHE A CA 1
ATOM 973 C C . PHE A 1 126 ? 82.353 25.611 -2.320 1.00 26.02 169 PHE A C 1
ATOM 974 O O . PHE A 1 126 ? 81.493 25.879 -1.473 1.00 23.14 169 PHE A O 1
ATOM 982 N N . PRO A 1 127 ? 82.032 24.960 -3.435 1.00 22.31 170 PRO A N 1
ATOM 983 C CA . PRO A 1 127 ? 80.660 24.473 -3.592 1.00 28.57 170 PRO A CA 1
ATOM 984 C C . PRO A 1 127 ? 80.429 23.377 -2.562 1.00 28.62 170 PRO A C 1
ATOM 985 O O . PRO A 1 127 ? 81.302 22.537 -2.319 1.00 42.07 170 PRO A O 1
ATOM 989 N N . SER A 1 128 ? 79.295 23.446 -1.898 1.00 34.26 171 SER A N 1
ATOM 990 C CA . SER A 1 128 ? 78.953 22.508 -0.831 1.00 29.10 171 SER A CA 1
ATOM 991 C C . SER A 1 128 ? 79.896 22.604 0.357 1.00 26.78 171 SER A C 1
ATOM 992 O O . SER A 1 128 ? 79.871 21.735 1.230 1.00 29.13 171 SER A O 1
ATOM 995 N N . GLY A 1 129 ? 80.717 23.652 0.433 1.00 27.11 172 GLY A N 1
ATOM 996 C CA . GLY A 1 129 ? 81.549 23.859 1.592 1.00 28.15 172 GLY A CA 1
ATOM 997 C C . GLY A 1 129 ? 82.918 23.217 1.554 1.00 25.40 172 GLY A C 1
ATOM 998 O O . GLY A 1 129 ? 83.709 23.452 2.474 1.00 24.78 172 GLY A O 1
ATOM 999 N N . LEU A 1 130 ? 83.228 22.435 0.528 1.00 27.18 173 LEU A N 1
ATOM 1000 C CA . LEU A 1 130 ? 84.536 21.808 0.381 1.00 30.51 173 LEU A CA 1
ATOM 1001 C C . LEU A 1 130 ? 85.362 22.530 -0.679 1.00 23.66 173 LEU A C 1
ATOM 1002 O O . LEU A 1 130 ? 84.848 22.878 -1.741 1.00 26.24 173 LEU A O 1
ATOM 1007 N N . PHE A 1 131 ? 86.654 22.705 -0.414 1.00 22.59 174 PHE A N 1
ATOM 1008 C CA . PHE A 1 131 ? 87.514 23.359 -1.405 1.00 23.30 174 PHE A CA 1
ATOM 1009 C C . PHE A 1 131 ? 87.625 22.546 -2.701 1.00 26.19 174 PHE A C 1
ATOM 1010 O O . PHE A 1 131 ? 88.085 21.404 -2.699 1.00 24.05 174 PHE A O 1
ATOM 1018 N N . GLN A 1 132 ? 87.227 23.147 -3.815 1.00 19.99 175 GLN A N 1
ATOM 1019 C CA A GLN A 1 132 ? 87.323 22.527 -5.130 0.50 22.23 175 GLN A CA 1
ATOM 1020 C CA B GLN A 1 132 ? 87.315 22.531 -5.133 0.50 22.23 175 GLN A CA 1
ATOM 1021 C C . GLN A 1 132 ? 87.948 23.487 -6.137 1.00 24.19 175 GLN A C 1
ATOM 1022 O O . GLN A 1 132 ? 87.708 23.380 -7.337 1.00 30.09 175 GLN A O 1
ATOM 1033 N N . GLY A 1 133 ? 88.750 24.427 -5.654 1.00 24.35 176 GLY A N 1
ATOM 1034 C CA . GLY A 1 133 ? 89.359 25.400 -6.553 1.00 26.14 176 GLY A CA 1
ATOM 1035 C C . GLY A 1 133 ? 90.299 24.758 -7.553 1.00 26.28 176 GLY A C 1
ATOM 1036 O O . GLY A 1 133 ? 90.348 25.144 -8.722 1.00 24.92 176 GLY A O 1
ATOM 1037 N N . ASP A 1 134 ? 91.051 23.759 -7.112 1.00 25.57 177 ASP A N 1
ATOM 1038 C CA . ASP A 1 134 ? 92.003 23.130 -8.012 1.00 28.90 177 ASP A CA 1
ATOM 1039 C C . ASP A 1 134 ? 91.302 22.405 -9.153 1.00 33.51 177 ASP A C 1
ATOM 1040 O O . ASP A 1 134 ? 91.897 22.221 -10.218 1.00 37.30 177 ASP A O 1
ATOM 1045 N N . THR A 1 135 ? 90.051 21.983 -8.953 1.00 30.25 178 THR A N 1
ATOM 1046 C CA . THR A 1 135 ? 89.290 21.255 -9.963 1.00 29.66 178 THR A CA 1
ATOM 1047 C C . THR A 1 135 ? 88.291 22.140 -10.701 1.00 32.93 178 THR A C 1
ATOM 1048 O O . THR A 1 135 ? 87.490 21.636 -11.488 1.00 28.81 178 THR A O 1
ATOM 1052 N N . PHE A 1 136 ? 88.320 23.447 -10.468 1.00 30.35 179 PHE A N 1
ATOM 1053 C CA . PHE A 1 136 ? 87.381 24.355 -11.120 1.00 28.39 179 PHE A CA 1
ATOM 1054 C C . PHE A 1 136 ? 87.451 24.191 -12.634 1.00 29.00 179 PHE A C 1
ATOM 1055 O O . PHE A 1 136 ? 88.537 24.138 -13.210 1.00 27.97 179 PHE A O 1
ATOM 1063 N N . ARG A 1 137 ? 86.294 24.118 -13.284 1.00 24.36 180 ARG A N 1
ATOM 1064 C CA . ARG A 1 137 ? 86.220 23.901 -14.732 1.00 29.27 180 ARG A CA 1
ATOM 1065 C C . ARG A 1 137 ? 86.027 25.235 -15.440 1.00 22.15 180 ARG A C 1
ATOM 1066 O O . ARG A 1 137 ? 84.948 25.839 -15.389 1.00 26.65 180 ARG A O 1
ATOM 1074 N N . ILE A 1 138 ? 87.082 25.700 -16.108 1.00 21.43 181 ILE A N 1
ATOM 1075 C CA . ILE A 1 138 ? 87.008 26.937 -16.865 1.00 18.23 181 ILE A CA 1
ATOM 1076 C C . ILE A 1 138 ? 86.152 26.730 -18.112 1.00 20.41 181 ILE A C 1
ATOM 1077 O O . ILE A 1 138 ? 86.279 25.729 -18.826 1.00 22.33 181 ILE A O 1
ATOM 1082 N N . THR A 1 139 ? 85.288 27.693 -18.383 1.00 19.17 182 THR A N 1
ATOM 1083 C CA . THR A 1 139 ? 84.210 27.511 -19.356 1.00 20.53 182 THR A CA 1
ATOM 1084 C C . THR A 1 139 ? 84.697 27.519 -20.807 1.00 30.09 182 THR A C 1
ATOM 1085 O O . THR A 1 139 ? 84.214 26.729 -21.620 1.00 29.54 182 THR A O 1
ATOM 1089 N N . LYS A 1 140 ? 85.607 28.413 -21.170 1.00 20.71 183 LYS A N 1
ATOM 1090 C CA . LYS A 1 140 ? 86.069 28.546 -22.548 1.00 19.04 183 LYS A CA 1
ATOM 1091 C C . LYS A 1 140 ? 87.352 27.732 -22.698 1.00 18.85 183 LYS A C 1
ATOM 1092 O O . LYS A 1 140 ? 88.297 27.923 -21.933 1.00 19.21 183 LYS A O 1
ATOM 1098 N N . ALA A 1 141 ? 87.363 26.796 -23.659 1.00 19.05 184 ALA A N 1
ATOM 1099 C CA . ALA A 1 141 ? 88.460 25.840 -23.782 1.00 20.32 184 ALA A CA 1
ATOM 1100 C C . ALA A 1 141 ? 89.818 26.521 -23.984 1.00 18.31 184 ALA A C 1
ATOM 1101 O O . ALA A 1 141 ? 90.816 26.123 -23.374 1.00 21.70 184 ALA A O 1
ATOM 1103 N N . ASP A 1 142 ? 89.874 27.543 -24.828 1.00 21.87 185 ASP A N 1
ATOM 1104 C CA . ASP A 1 142 ? 91.142 28.232 -25.070 1.00 22.97 185 ASP A CA 1
ATOM 1105 C C . ASP A 1 142 ? 91.623 28.990 -23.840 1.00 19.65 185 ASP A C 1
ATOM 1106 O O . ASP A 1 142 ? 92.832 29.112 -23.612 1.00 20.77 185 ASP A O 1
ATOM 1111 N N . ALA A 1 143 ? 90.692 29.537 -23.052 1.00 19.85 186 ALA A N 1
ATOM 1112 C CA . ALA A 1 143 ? 91.071 30.186 -21.809 1.00 17.53 186 ALA A CA 1
ATOM 1113 C C . ALA A 1 143 ? 91.578 29.178 -20.805 1.00 18.14 186 ALA A C 1
ATOM 1114 O O . ALA A 1 143 ? 92.540 29.446 -20.078 1.00 18.28 186 ALA A O 1
ATOM 1116 N N . ALA A 1 144 ? 90.913 28.017 -20.733 1.00 20.41 187 ALA A N 1
ATOM 1117 C CA . ALA A 1 144 ? 91.338 26.966 -19.826 1.00 20.14 187 ALA A CA 1
ATOM 1118 C C . ALA A 1 144 ? 92.766 26.528 -20.122 1.00 20.06 187 ALA A C 1
ATOM 1119 O O . ALA A 1 144 ? 93.553 26.288 -19.201 1.00 22.15 187 ALA A O 1
ATOM 1121 N N . GLU A 1 145 ? 93.106 26.410 -21.404 1.00 19.13 188 GLU A N 1
ATOM 1122 C CA . GLU A 1 145 ? 94.455 25.998 -21.783 1.00 24.31 188 GLU A CA 1
ATOM 1123 C C . GLU A 1 145 ? 95.487 27.007 -21.312 1.00 26.36 188 GLU A C 1
ATOM 1124 O O . GLU A 1 145 ? 96.544 26.626 -20.793 1.00 24.23 188 GLU A O 1
ATOM 1127 N N . PHE A 1 146 ? 95.179 28.306 -21.447 1.00 22.10 189 PHE A N 1
ATOM 1128 C CA . PHE A 1 146 ? 96.065 29.348 -20.944 1.00 18.99 189 PHE A CA 1
ATOM 1129 C C . PHE A 1 146 ? 96.314 29.213 -19.455 1.00 23.75 189 PHE A C 1
ATOM 1130 O O . PHE A 1 146 ? 97.468 29.300 -19.002 1.00 22.01 189 PHE A O 1
ATOM 1138 N N . TRP A 1 147 ? 95.239 29.089 -18.663 1.00 18.34 190 TRP A N 1
ATOM 1139 C CA . TRP A 1 147 ? 95.383 29.084 -17.213 1.00 16.68 190 TRP A CA 1
ATOM 1140 C C . TRP A 1 147 ? 96.200 27.887 -16.755 1.00 19.28 190 TRP A C 1
ATOM 1141 O O . TRP A 1 147 ? 97.053 28.002 -15.865 1.00 22.51 190 TRP A O 1
ATOM 1152 N N . ARG A 1 148 ? 95.927 26.727 -17.339 1.00 21.52 191 ARG A N 1
ATOM 1153 C CA . ARG A 1 148 ? 96.592 25.512 -16.904 1.00 25.43 191 ARG A CA 1
ATOM 1154 C C . ARG A 1 148 ? 98.052 25.518 -17.322 1.00 24.66 191 ARG A C 1
ATOM 1155 O O . ARG A 1 148 ? 98.917 25.080 -16.561 1.00 24.99 191 ARG A O 1
ATOM 1163 N N . LYS A 1 149 ? 98.345 26.055 -18.500 1.00 24.29 192 LYS A N 1
ATOM 1164 C CA . LYS A 1 149 ? 99.741 26.184 -18.916 1.00 28.24 192 LYS A CA 1
ATOM 1165 C C . LYS A 1 149 ? 100.509 27.161 -18.027 1.00 33.78 192 LYS A C 1
ATOM 1166 O O . LYS A 1 149 ? 101.664 26.903 -17.671 1.00 29.35 192 LYS A O 1
ATOM 1172 N N . ALA A 1 150 ? 99.890 28.284 -17.643 1.00 22.81 193 ALA A N 1
ATOM 1173 C CA . ALA A 1 150 ? 100.596 29.301 -16.874 1.00 22.06 193 ALA A CA 1
ATOM 1174 C C . ALA A 1 150 ? 100.594 29.016 -15.380 1.00 25.85 193 ALA A C 1
ATOM 1175 O O . ALA A 1 150 ? 101.566 29.344 -14.690 1.00 25.48 193 ALA A O 1
ATOM 1177 N N . PHE A 1 151 ? 99.495 28.467 -14.849 1.00 22.36 194 PHE A N 1
ATOM 1178 C CA . PHE A 1 151 ? 99.302 28.350 -13.407 1.00 26.92 194 PHE A CA 1
ATOM 1179 C C . PHE A 1 151 ? 98.956 26.942 -12.933 1.00 22.24 194 PHE A C 1
ATOM 1180 O O . PHE A 1 151 ? 98.817 26.735 -11.716 1.00 24.26 194 PHE A O 1
ATOM 1188 N N . GLY A 1 152 ? 98.817 25.986 -13.838 1.00 26.14 195 GLY A N 1
ATOM 1189 C CA . GLY A 1 152 ? 98.498 24.626 -13.439 1.00 30.81 195 GLY A CA 1
ATOM 1190 C C . GLY A 1 152 ? 97.174 24.579 -12.706 1.00 32.55 195 GLY A C 1
ATOM 1191 O O . GLY A 1 152 ? 96.151 25.091 -13.182 1.00 25.82 195 GLY A O 1
ATOM 1192 N N . GLU A 1 153 ? 97.202 23.984 -11.516 1.00 27.18 196 GLU A N 1
ATOM 1193 C CA . GLU A 1 153 ? 96.011 23.763 -10.706 1.00 32.25 196 GLU A CA 1
ATOM 1194 C C . GLU A 1 153 ? 95.777 24.871 -9.688 1.00 25.54 196 GLU A C 1
ATOM 1195 O O . GLU A 1 153 ? 94.917 24.719 -8.809 1.00 30.47 196 GLU A O 1
ATOM 1201 N N . LYS A 1 154 ? 96.481 25.993 -9.803 1.00 25.28 197 LYS A N 1
ATOM 1202 C CA . LYS A 1 154 ? 96.285 27.076 -8.860 1.00 22.28 197 LYS A CA 1
ATOM 1203 C C . LYS A 1 154 ? 94.893 27.679 -9.001 1.00 20.43 197 LYS A C 1
ATOM 1204 O O . LYS A 1 154 ? 94.314 27.726 -10.087 1.00 21.04 197 LYS A O 1
ATOM 1210 N N . THR A 1 155 ? 94.368 28.134 -7.868 1.00 20.37 198 THR A N 1
ATOM 1211 C CA . THR A 1 155 ? 93.072 28.789 -7.770 1.00 19.49 198 THR A CA 1
ATOM 1212 C C . THR A 1 155 ? 93.168 30.305 -7.825 1.00 20.86 198 THR A C 1
ATOM 1213 O O . THR A 1 155 ? 92.211 30.967 -8.254 1.00 19.78 198 THR A O 1
ATOM 1217 N N . ILE A 1 156 ? 94.270 30.878 -7.344 1.00 19.93 199 ILE A N 1
ATOM 1218 C CA . ILE A 1 156 ? 94.380 32.320 -7.179 1.00 20.79 199 ILE A CA 1
ATOM 1219 C C . ILE A 1 156 ? 95.831 32.713 -7.393 1.00 32.27 199 ILE A C 1
ATOM 1220 O O . ILE A 1 156 ? 96.757 32.007 -6.975 1.00 25.31 199 ILE A O 1
ATOM 1225 N N . VAL A 1 157 ? 96.021 33.820 -8.100 1.00 21.90 200 VAL A N 1
ATOM 1226 C CA . VAL A 1 157 ? 97.373 34.337 -8.347 1.00 20.84 200 VAL A CA 1
ATOM 1227 C C . VAL A 1 157 ? 97.365 35.837 -8.156 1.00 25.73 200 VAL A C 1
ATOM 1228 O O . VAL A 1 157 ? 96.354 36.517 -8.394 1.00 20.54 200 VAL A O 1
ATOM 1232 N N . PRO A 1 158 ? 98.479 36.391 -7.702 1.00 22.71 201 PRO A N 1
ATOM 1233 C CA . PRO A 1 158 ? 98.546 37.839 -7.558 1.00 19.73 201 PRO A CA 1
ATOM 1234 C C . PRO A 1 158 ? 98.444 38.528 -8.906 1.00 18.58 201 PRO A C 1
ATOM 1235 O O . PRO A 1 158 ? 98.895 38.020 -9.932 1.00 19.09 201 PRO A O 1
ATOM 1239 N N . TRP A 1 159 ? 97.838 39.710 -8.886 1.00 22.96 202 TRP A N 1
ATOM 1240 C CA . TRP A 1 159 ? 97.638 40.452 -10.131 1.00 21.16 202 TRP A CA 1
ATOM 1241 C C . TRP A 1 159 ? 98.944 40.601 -10.911 1.00 24.20 202 TRP A C 1
ATOM 1242 O O . TRP A 1 159 ? 98.977 40.438 -12.131 1.00 19.87 202 TRP A O 1
ATOM 1253 N N . LYS A 1 160 ? 100.043 40.887 -10.222 1.00 25.95 203 LYS A N 1
ATOM 1254 C CA . LYS A 1 160 ? 101.301 41.089 -10.937 1.00 28.91 203 LYS A CA 1
ATOM 1255 C C . LYS A 1 160 ? 101.695 39.858 -11.738 1.00 23.33 203 LYS A C 1
ATOM 1256 O O . LYS A 1 160 ? 102.168 39.974 -12.877 1.00 26.06 203 LYS A O 1
ATOM 1259 N N . SER A 1 161 ? 101.446 38.660 -11.187 1.00 23.31 204 SER A N 1
ATOM 1260 C CA . SER A 1 161 ? 101.760 37.424 -11.901 1.00 21.33 204 SER A CA 1
ATOM 1261 C C . SER A 1 161 ? 100.815 37.194 -13.063 1.00 24.33 204 SER A C 1
ATOM 1262 O O . SER A 1 161 ? 101.219 36.701 -14.120 1.00 24.08 204 SER A O 1
ATOM 1265 N N . PHE A 1 162 ? 99.542 37.519 -12.868 1.00 22.41 205 PHE A N 1
ATOM 1266 C CA . PHE A 1 162 ? 98.576 37.341 -13.933 1.00 18.32 205 PHE A CA 1
ATOM 1267 C C . PHE A 1 162 ? 98.900 38.254 -15.103 1.00 16.20 205 PHE A C 1
ATOM 1268 O O . PHE A 1 162 ? 98.904 37.833 -16.262 1.00 19.28 205 PHE A O 1
ATOM 1276 N N . ARG A 1 163 ? 99.180 39.517 -14.795 1.00 18.79 206 ARG A N 1
ATOM 1277 C CA . ARG A 1 163 ? 99.499 40.508 -15.803 1.00 20.69 206 ARG A CA 1
ATOM 1278 C C . ARG A 1 163 ? 100.645 40.027 -16.677 1.00 23.24 206 ARG A C 1
ATOM 1279 O O . ARG A 1 163 ? 100.562 40.073 -17.910 1.00 20.00 206 ARG A O 1
ATOM 1287 N N . GLN A 1 164 ? 101.716 39.544 -16.037 1.00 23.68 207 GLN A N 1
ATOM 1288 C CA . GLN A 1 164 ? 102.894 39.044 -16.762 1.00 24.80 207 GLN A CA 1
ATOM 1289 C C . GLN A 1 164 ? 102.540 37.886 -17.684 1.00 20.97 207 GLN A C 1
ATOM 1290 O O . GLN A 1 164 ? 102.940 37.863 -18.855 1.00 23.43 207 GLN A O 1
ATOM 1293 N N . ALA A 1 165 ? 101.826 36.882 -17.155 1.00 21.23 208 ALA A N 1
ATOM 1294 C CA . ALA A 1 165 ? 101.483 35.704 -17.954 1.00 21.83 208 ALA A CA 1
ATOM 1295 C C . ALA A 1 165 ? 100.594 36.060 -19.134 1.00 20.92 208 ALA A C 1
ATOM 1296 O O . ALA A 1 165 ? 100.783 35.551 -20.251 1.00 20.35 208 ALA A O 1
ATOM 1298 N N . LEU A 1 166 ? 99.605 36.936 -18.913 1.00 18.34 209 LEU A N 1
ATOM 1299 C CA . LEU A 1 166 ? 98.693 37.270 -19.990 1.00 17.22 209 LEU A CA 1
ATOM 1300 C C . LEU A 1 166 ? 99.407 38.027 -21.093 1.00 18.91 209 LEU A C 1
ATOM 1301 O O . LEU A 1 166 ? 99.168 37.769 -22.276 1.00 20.67 209 LEU A O 1
ATOM 1306 N N . HIS A 1 167 ? 100.279 38.965 -20.707 1.00 21.58 210 HIS A N 1
ATOM 1307 C CA . HIS A 1 167 ? 100.985 39.814 -21.660 1.00 19.82 210 HIS A CA 1
ATOM 1308 C C . HIS A 1 167 ? 101.814 38.988 -22.639 1.00 21.72 210 HIS A C 1
ATOM 1309 O O . HIS A 1 167 ? 101.991 39.389 -23.798 1.00 20.15 210 HIS A O 1
ATOM 1316 N N . GLU A 1 168 ? 102.293 37.822 -22.206 1.00 24.87 211 GLU A N 1
ATOM 1317 C CA . GLU A 1 168 ? 103.047 36.948 -23.098 1.00 27.89 211 GLU A CA 1
ATOM 1318 C C . GLU A 1 168 ? 102.199 36.413 -24.244 1.00 30.06 211 GLU A C 1
ATOM 1319 O O . GLU A 1 168 ? 102.730 36.170 -25.332 1.00 28.27 211 GLU A O 1
ATOM 1325 N N . VAL A 1 169 ? 100.896 36.206 -24.031 1.00 22.76 212 VAL A N 1
ATOM 1326 C CA . VAL A 1 169 ? 100.001 35.675 -25.053 1.00 23.31 212 VAL A CA 1
ATOM 1327 C C . VAL A 1 169 ? 99.184 36.776 -25.720 1.00 22.43 212 VAL A C 1
ATOM 1328 O O . VAL A 1 169 ? 98.950 36.750 -26.927 1.00 22.04 212 VAL A O 1
ATOM 1332 N N . HIS A 1 170 ? 98.717 37.738 -24.934 1.00 20.38 213 HIS A N 1
ATOM 1333 C CA . HIS A 1 170 ? 97.869 38.826 -25.398 1.00 19.12 213 HIS A CA 1
ATOM 1334 C C . HIS A 1 170 ? 98.532 40.103 -24.904 1.00 23.01 213 HIS A C 1
ATOM 1335 O O . HIS A 1 170 ? 98.299 40.534 -23.771 1.00 19.27 213 HIS A O 1
ATOM 1342 N N . PRO A 1 171 ? 99.372 40.726 -25.717 1.00 23.41 214 PRO A N 1
ATOM 1343 C CA . PRO A 1 171 ? 100.105 41.910 -25.242 1.00 19.18 214 PRO A CA 1
ATOM 1344 C C . PRO A 1 171 ? 99.173 43.045 -24.828 1.00 16.57 214 PRO A C 1
ATOM 1345 O O . PRO A 1 171 ? 98.169 43.339 -25.488 1.00 19.65 214 PRO A O 1
ATOM 1349 N N . ILE A 1 172 ? 99.516 43.644 -23.699 1.00 18.60 215 ILE A N 1
ATOM 1350 C CA . ILE A 1 172 ? 98.845 44.800 -23.130 1.00 16.20 215 ILE A CA 1
ATOM 1351 C C . ILE A 1 172 ? 99.598 46.030 -23.625 1.00 22.86 215 ILE A C 1
ATOM 1352 O O . ILE A 1 172 ? 100.825 46.075 -23.538 1.00 21.20 215 ILE A O 1
ATOM 1357 N N . SER A 1 173 ? 98.876 47.015 -24.145 1.00 19.88 216 SER A N 1
ATOM 1358 C CA A SER A 1 173 ? 99.515 48.080 -24.919 0.50 22.93 216 SER A CA 1
ATOM 1359 C CA B SER A 1 173 ? 99.531 48.071 -24.917 0.50 22.93 216 SER A CA 1
ATOM 1360 C C . SER A 1 173 ? 100.246 49.096 -24.052 1.00 21.77 216 SER A C 1
ATOM 1361 O O . SER A 1 173 ? 101.181 49.740 -24.537 1.00 22.67 216 SER A O 1
ATOM 1366 N N . SER A 1 174 ? 99.848 49.253 -22.790 1.00 17.93 217 SER A N 1
ATOM 1367 C CA . SER A 1 174 ? 100.290 50.391 -21.998 1.00 18.00 217 SER A CA 1
ATOM 1368 C C . SER A 1 174 ? 99.985 50.146 -20.534 1.00 22.35 217 SER A C 1
ATOM 1369 O O . SER A 1 174 ? 99.140 49.309 -20.183 1.00 16.21 217 SER A O 1
ATOM 1372 N N . GLY A 1 175 ? 100.638 50.944 -19.690 1.00 16.98 218 GLY A N 1
ATOM 1373 C CA . GLY A 1 175 ? 100.345 50.922 -18.268 1.00 14.91 218 GLY A CA 1
ATOM 1374 C C . GLY A 1 175 ? 98.901 51.265 -17.946 1.00 17.61 218 GLY A C 1
ATOM 1375 O O . GLY A 1 175 ? 98.302 50.666 -17.051 1.00 17.02 218 GLY A O 1
ATOM 1376 N N . LEU A 1 176 ? 98.354 52.286 -18.611 1.00 15.88 219 LEU A N 1
ATOM 1377 C CA . LEU A 1 176 ? 96.976 52.686 -18.363 1.00 14.76 219 LEU A CA 1
ATOM 1378 C C . LEU A 1 176 ? 96.012 51.617 -18.842 1.00 14.65 219 LEU A C 1
ATOM 1379 O O . LEU A 1 176 ? 95.005 51.371 -18.180 1.00 15.82 219 LEU A O 1
ATOM 1384 N N . GLU A 1 177 ? 96.333 50.925 -19.932 1.00 13.31 220 GLU A N 1
ATOM 1385 C CA . GLU A 1 177 ? 95.492 49.807 -20.338 1.00 15.59 220 GLU A CA 1
ATOM 1386 C C . GLU A 1 177 ? 95.537 48.686 -19.316 1.00 16.74 220 GLU A C 1
ATOM 1387 O O . GLU A 1 177 ? 94.505 48.059 -19.031 1.00 15.71 220 GLU A O 1
ATOM 1393 N N . ALA A 1 178 ? 96.720 48.400 -18.754 1.00 14.30 221 ALA A N 1
ATOM 1394 C CA . ALA A 1 178 ? 96.796 47.392 -17.703 1.00 14.44 221 ALA A CA 1
ATOM 1395 C C . ALA A 1 178 ? 95.926 47.760 -16.512 1.00 14.98 221 ALA A C 1
ATOM 1396 O O . ALA A 1 178 ? 95.290 46.883 -15.920 1.00 14.55 221 ALA A O 1
ATOM 1398 N N . MET A 1 179 ? 95.895 49.041 -16.124 1.00 13.57 222 MET A N 1
ATOM 1399 C CA . MET A 1 179 ? 95.087 49.426 -14.973 1.00 14.14 222 MET A CA 1
ATOM 1400 C C . MET A 1 179 ? 93.601 49.300 -15.285 1.00 14.29 222 MET A C 1
ATOM 1401 O O . MET A 1 179 ? 92.810 48.922 -14.406 1.00 15.76 222 MET A O 1
ATOM 1406 N N . ALA A 1 180 ? 93.209 49.598 -16.528 1.00 14.37 223 ALA A N 1
ATOM 1407 C CA . ALA A 1 180 ? 91.812 49.411 -16.935 1.00 14.37 223 ALA A CA 1
ATOM 1408 C C . ALA A 1 180 ? 91.447 47.935 -16.943 1.00 16.66 223 ALA A C 1
ATOM 1409 O O . ALA A 1 180 ? 90.338 47.562 -16.547 1.00 15.20 223 ALA A O 1
ATOM 1411 N N . LEU A 1 181 ? 92.385 47.088 -17.374 1.00 13.19 224 LEU A N 1
ATOM 1412 C CA . LEU A 1 181 ? 92.156 45.650 -17.370 1.00 14.06 224 LEU A CA 1
ATOM 1413 C C . LEU A 1 181 ? 91.977 45.155 -15.946 1.00 17.98 224 LEU A C 1
ATOM 1414 O O . LEU A 1 181 ? 91.005 44.443 -15.635 1.00 14.23 224 LEU A O 1
ATOM 1419 N N . LYS A 1 182 ? 92.869 45.569 -15.049 1.00 13.35 225 LYS A N 1
ATOM 1420 C CA A LYS A 1 182 ? 92.740 45.168 -13.652 0.50 17.21 225 LYS A CA 1
ATOM 1421 C CA B LYS A 1 182 ? 92.745 45.178 -13.647 0.50 17.22 225 LYS A CA 1
ATOM 1422 C C . LYS A 1 182 ? 91.387 45.574 -13.087 1.00 18.72 225 LYS A C 1
ATOM 1423 O O . LYS A 1 182 ? 90.731 44.780 -12.402 1.00 16.64 225 LYS A O 1
ATOM 1434 N N . SER A 1 183 ? 90.953 46.797 -13.370 1.00 15.30 226 SER A N 1
ATOM 1435 C CA A SER A 1 183 ? 89.687 47.249 -12.812 0.25 16.47 226 SER A CA 1
ATOM 1436 C CA B SER A 1 183 ? 89.675 47.289 -12.862 0.25 16.46 226 SER A CA 1
ATOM 1437 C CA C SER A 1 183 ? 89.677 47.307 -12.882 0.50 16.41 226 SER A CA 1
ATOM 1438 C C . SER A 1 183 ? 88.518 46.443 -13.362 1.00 18.26 226 SER A C 1
ATOM 1439 O O . SER A 1 183 ? 87.515 46.298 -12.668 1.00 18.12 226 SER A O 1
ATOM 1446 N N . THR A 1 184 ? 88.642 45.891 -14.572 1.00 15.58 227 THR A N 1
ATOM 1447 C CA . THR A 1 184 ? 87.569 45.082 -15.151 1.00 17.33 227 THR A CA 1
ATOM 1448 C C . THR A 1 184 ? 87.551 43.668 -14.562 1.00 17.95 227 THR A C 1
ATOM 1449 O O . THR A 1 184 ? 86.469 43.149 -14.248 1.00 15.96 227 THR A O 1
ATOM 1453 N N . ILE A 1 185 ? 88.716 43.015 -14.432 1.00 14.04 228 ILE A N 1
ATOM 1454 C CA . ILE A 1 185 ? 88.771 41.594 -14.083 1.00 14.41 228 ILE A CA 1
ATOM 1455 C C . ILE A 1 185 ? 88.796 41.369 -12.573 1.00 17.34 228 ILE A C 1
ATOM 1456 O O . ILE A 1 185 ? 88.294 40.344 -12.107 1.00 15.99 228 ILE A O 1
ATOM 1461 N N . ASP A 1 186 ? 89.291 42.324 -11.792 1.00 16.23 229 ASP A N 1
ATOM 1462 C CA . ASP A 1 186 ? 89.412 42.158 -10.334 1.00 16.90 229 ASP A CA 1
ATOM 1463 C C . ASP A 1 186 ? 88.098 42.536 -9.659 1.00 15.28 229 ASP A C 1
ATOM 1464 O O . ASP A 1 186 ? 87.965 43.562 -8.989 1.00 17.98 229 ASP A O 1
ATOM 1469 N N . LEU A 1 187 ? 87.091 41.669 -9.861 1.00 16.27 230 LEU A N 1
ATOM 1470 C CA . LEU A 1 187 ? 85.753 41.972 -9.372 1.00 15.74 230 LEU A CA 1
ATOM 1471 C C . LEU A 1 187 ? 85.667 41.994 -7.848 1.00 15.42 230 LEU A C 1
ATOM 1472 O O . LEU A 1 187 ? 84.799 42.684 -7.297 1.00 16.79 230 LEU A O 1
ATOM 1477 N N . THR A 1 188 ? 86.509 41.232 -7.154 1.00 17.10 231 THR A N 1
ATOM 1478 C CA . THR A 1 188 ? 86.503 41.273 -5.694 1.00 16.53 231 THR A CA 1
ATOM 1479 C C . THR A 1 188 ? 87.420 42.353 -5.137 1.00 18.60 231 THR A C 1
ATOM 1480 O O . THR A 1 188 ? 87.452 42.546 -3.919 1.00 20.70 231 THR A O 1
ATOM 1484 N N . CYS A 1 189 ? 88.099 43.093 -6.011 1.00 17.74 232 CYS A N 1
ATOM 1485 C CA . CYS A 1 189 ? 88.887 44.268 -5.647 1.00 17.38 232 CYS A CA 1
ATOM 1486 C C . CYS A 1 189 ? 89.916 43.926 -4.568 1.00 20.18 232 CYS A C 1
ATOM 1487 O O . CYS A 1 189 ? 90.066 44.656 -3.587 1.00 21.14 232 CYS A O 1
ATOM 1490 N N . ASN A 1 190 ? 90.670 42.834 -4.794 1.00 22.51 233 ASN A N 1
ATOM 1491 C CA . ASN A 1 190 ? 91.646 42.343 -3.815 1.00 22.21 233 ASN A CA 1
ATOM 1492 C C . ASN A 1 190 ? 93.074 42.189 -4.347 1.00 26.90 233 ASN A C 1
ATOM 1493 O O . ASN A 1 190 ? 93.915 41.627 -3.635 1.00 24.10 233 ASN A O 1
ATOM 1498 N N . ASP A 1 191 ? 93.382 42.679 -5.552 1.00 20.11 234 ASP A N 1
ATOM 1499 C CA . ASP A 1 191 ? 94.715 42.609 -6.148 1.00 19.76 234 ASP A CA 1
ATOM 1500 C C . ASP A 1 191 ? 95.181 41.178 -6.413 1.00 26.29 234 ASP A C 1
ATOM 1501 O O . ASP A 1 191 ? 96.380 40.929 -6.641 1.00 21.32 234 ASP A O 1
ATOM 1506 N N . TYR A 1 192 ? 94.254 40.231 -6.401 1.00 18.57 235 TYR A N 1
ATOM 1507 C CA . TYR A 1 192 ? 94.479 38.873 -6.875 1.00 17.68 235 TYR A CA 1
ATOM 1508 C C . TYR A 1 192 ? 93.500 38.562 -8.000 1.00 19.06 235 TYR A C 1
ATOM 1509 O O . TYR A 1 192 ? 92.445 39.181 -8.102 1.00 19.14 235 TYR A O 1
ATOM 1518 N N . ILE A 1 193 ? 93.853 37.603 -8.840 1.00 18.65 236 ILE A N 1
ATOM 1519 C CA . ILE A 1 193 ? 92.949 37.090 -9.869 1.00 20.47 236 ILE A CA 1
ATOM 1520 C C . ILE A 1 193 ? 92.674 35.623 -9.540 1.00 19.66 236 ILE A C 1
ATOM 1521 O O . ILE A 1 193 ? 93.585 34.783 -9.569 1.00 18.70 236 ILE A O 1
ATOM 1526 N N . SER A 1 194 ? 91.421 35.306 -9.214 1.00 18.54 237 SER A N 1
ATOM 1527 C CA . SER A 1 194 ? 91.072 33.907 -9.048 1.00 16.14 237 SER A CA 1
ATOM 1528 C C . SER A 1 194 ? 90.701 33.259 -10.384 1.00 16.46 237 SER A C 1
ATOM 1529 O O . SER A 1 194 ? 90.366 33.917 -11.367 1.00 14.86 237 SER A O 1
ATOM 1532 N N . VAL A 1 195 ? 90.739 31.931 -10.395 1.00 18.10 238 VAL A N 1
ATOM 1533 C CA . VAL A 1 195 ? 90.329 31.186 -11.581 1.00 17.29 238 VAL A CA 1
ATOM 1534 C C . VAL A 1 195 ? 88.870 31.477 -11.899 1.00 15.42 238 VAL A C 1
ATOM 1535 O O . VAL A 1 195 ? 88.467 31.449 -13.065 1.00 17.48 238 VAL A O 1
ATOM 1539 N N . PHE A 1 196 ? 88.082 31.786 -10.872 1.00 16.59 239 PHE A N 1
ATOM 1540 C CA . PHE A 1 196 ? 86.678 32.173 -11.037 1.00 16.04 239 PHE A CA 1
ATOM 1541 C C . PHE A 1 196 ? 86.557 33.531 -11.727 1.00 16.28 239 PHE A C 1
ATOM 1542 O O . PHE A 1 196 ? 85.788 33.682 -12.683 1.00 15.99 239 PHE A O 1
ATOM 1550 N N . GLU A 1 197 ? 87.340 34.522 -11.286 1.00 16.51 240 GLU A N 1
ATOM 1551 C CA . GLU A 1 197 ? 87.339 35.826 -11.948 1.00 17.20 240 GLU A CA 1
ATOM 1552 C C . GLU A 1 197 ? 87.827 35.709 -13.374 1.00 16.43 240 GLU A C 1
ATOM 1553 O O . GLU A 1 197 ? 87.317 36.378 -14.276 1.00 13.72 240 GLU A O 1
ATOM 1559 N N . PHE A 1 198 ? 88.845 34.881 -13.593 1.00 13.83 241 PHE A N 1
ATOM 1560 C CA . PHE A 1 198 ? 89.348 34.635 -14.939 1.00 16.65 241 PHE A CA 1
ATOM 1561 C C . PHE A 1 198 ? 88.267 34.038 -15.827 1.00 14.98 241 PHE A C 1
ATOM 1562 O O . PHE A 1 198 ? 88.109 34.430 -16.991 1.00 15.17 241 PHE A O 1
ATOM 1570 N N . ASP A 1 199 ? 87.527 33.065 -15.297 1.00 15.28 242 ASP A N 1
ATOM 1571 C CA . ASP A 1 199 ? 86.421 32.477 -16.045 1.00 15.26 242 ASP A CA 1
ATOM 1572 C C . ASP A 1 199 ? 85.369 33.520 -16.448 1.00 12.89 242 ASP A C 1
ATOM 1573 O O . ASP A 1 199 ? 84.897 33.520 -17.595 1.00 15.92 242 ASP A O 1
ATOM 1578 N N . ILE A 1 200 ? 84.987 34.406 -15.525 1.00 13.54 243 ILE A N 1
ATOM 1579 C CA . ILE A 1 200 ? 84.002 35.450 -15.827 1.00 15.05 243 ILE A CA 1
ATOM 1580 C C . ILE A 1 200 ? 84.503 36.354 -16.945 1.00 16.44 243 ILE A C 1
ATOM 1581 O O . ILE A 1 200 ? 83.801 36.602 -17.934 1.00 13.87 243 ILE A O 1
ATOM 1586 N N . PHE A 1 201 ? 85.735 36.865 -16.809 1.00 13.91 244 PHE A N 1
ATOM 1587 C CA . PHE A 1 201 ? 86.247 37.790 -17.804 1.00 13.88 244 PHE A CA 1
ATOM 1588 C C . PHE A 1 201 ? 86.311 37.153 -19.182 1.00 12.23 244 PHE A C 1
ATOM 1589 O O . PHE A 1 201 ? 85.947 37.792 -20.182 1.00 13.08 244 PHE A O 1
ATOM 1597 N N . THR A 1 202 ? 86.826 35.920 -19.270 1.00 13.30 245 THR A N 1
ATOM 1598 C CA . THR A 1 202 ? 86.996 35.283 -20.575 1.00 16.39 245 THR A CA 1
ATOM 1599 C C . THR A 1 202 ? 85.675 34.822 -21.184 1.00 15.82 245 THR A C 1
ATOM 1600 O O . THR A 1 202 ? 85.581 34.737 -22.405 1.00 17.56 245 THR A O 1
ATOM 1604 N N . ARG A 1 203 ? 84.635 34.610 -20.374 1.00 13.89 246 ARG A N 1
ATOM 1605 C CA . ARG A 1 203 ? 83.291 34.430 -20.924 1.00 13.12 246 ARG A CA 1
ATOM 1606 C C . ARG A 1 203 ? 82.735 35.743 -21.467 1.00 14.45 246 ARG A C 1
ATOM 1607 O O . ARG A 1 203 ? 82.195 35.791 -22.572 1.00 15.71 246 ARG A O 1
ATOM 1615 N N . LEU A 1 204 ? 82.876 36.829 -20.708 1.00 14.93 247 LEU A N 1
ATOM 1616 C CA . LEU A 1 204 ? 82.343 38.121 -21.148 1.00 12.31 247 LEU A CA 1
ATOM 1617 C C . LEU A 1 204 ? 83.003 38.609 -22.437 1.00 13.91 247 LEU A C 1
ATOM 1618 O O . LEU A 1 204 ? 82.336 39.146 -23.324 1.00 12.85 247 LEU A O 1
ATOM 1623 N N . PHE A 1 205 ? 84.314 38.410 -22.567 1.00 14.41 248 PHE A N 1
ATOM 1624 C CA . PHE A 1 205 ? 85.077 39.003 -23.656 1.00 16.47 248 PHE A CA 1
ATOM 1625 C C . PHE A 1 205 ? 85.605 37.959 -24.640 1.00 16.88 248 PHE A C 1
ATOM 1626 O O . PHE A 1 205 ? 86.534 38.237 -25.393 1.00 15.66 248 PHE A O 1
ATOM 1634 N N . GLN A 1 206 ? 84.960 36.786 -24.703 1.00 17.37 249 GLN A N 1
ATOM 1635 C CA . GLN A 1 206 ? 85.239 35.781 -25.718 1.00 17.31 249 GLN A CA 1
ATOM 1636 C C . GLN A 1 206 ? 84.961 36.338 -27.108 1.00 16.31 249 GLN A C 1
ATOM 1637 O O . GLN A 1 206 ? 84.092 37.228 -27.283 1.00 16.02 249 GLN A O 1
ATOM 1643 N N . PRO A 1 207 ? 85.650 35.788 -28.134 1.00 17.40 250 PRO A N 1
ATOM 1644 C CA . PRO A 1 207 ? 86.611 34.683 -28.155 1.00 18.57 250 PRO A CA 1
ATOM 1645 C C . PRO A 1 207 ? 87.994 35.042 -27.657 1.00 18.62 250 PRO A C 1
ATOM 1646 O O . PRO A 1 207 ? 88.464 36.164 -27.862 1.00 17.83 250 PRO A O 1
ATOM 1650 N N . TRP A 1 208 ? 88.617 34.054 -27.032 1.00 19.52 251 TRP A N 1
ATOM 1651 C CA . TRP A 1 208 ? 89.977 34.188 -26.516 1.00 23.34 251 TRP A CA 1
ATOM 1652 C C . TRP A 1 208 ? 90.945 34.691 -27.576 1.00 20.06 251 TRP A C 1
ATOM 1653 O O . TRP A 1 208 ? 91.872 35.457 -27.273 1.00 18.96 251 TRP A O 1
ATOM 1664 N N . SER A 1 209 ? 90.765 34.243 -28.816 1.00 20.07 252 SER A N 1
ATOM 1665 C CA . SER A 1 209 ? 91.725 34.561 -29.865 1.00 23.98 252 SER A CA 1
ATOM 1666 C C . SER A 1 209 ? 91.890 36.058 -30.061 1.00 24.57 252 SER A C 1
ATOM 1667 O O . SER A 1 209 ? 92.956 36.504 -30.500 1.00 22.53 252 SER A O 1
ATOM 1670 N N . SER A 1 210 ? 90.864 36.855 -29.745 1.00 21.90 253 SER A N 1
ATOM 1671 C CA . SER A 1 210 ? 90.951 38.310 -29.858 1.00 22.01 253 SER A CA 1
ATOM 1672 C C . SER A 1 210 ? 90.570 38.997 -28.549 1.00 16.34 253 SER A C 1
ATOM 1673 O O . SER A 1 210 ? 90.083 40.125 -28.565 1.00 20.24 253 SER A O 1
ATOM 1676 N N . LEU A 1 211 ? 90.878 38.349 -27.426 1.00 17.01 254 LEU A N 1
ATOM 1677 C CA . LEU A 1 211 ? 90.406 38.737 -26.098 1.00 17.97 254 LEU A CA 1
ATOM 1678 C C . LEU A 1 211 ? 90.500 40.241 -25.824 1.00 18.65 254 LEU A C 1
ATOM 1679 O O . LEU A 1 211 ? 89.500 40.879 -25.484 1.00 16.03 254 LEU A O 1
ATOM 1684 N N . LEU A 1 212 ? 91.696 40.829 -25.926 1.00 15.77 255 LEU A N 1
ATOM 1685 C CA . LEU A 1 212 ? 91.830 42.220 -25.499 1.00 16.64 255 LEU A CA 1
ATOM 1686 C C . LEU A 1 212 ? 91.324 43.198 -26.544 1.00 15.63 255 LEU A C 1
ATOM 1687 O O . LEU A 1 212 ? 90.971 44.322 -26.195 1.00 18.37 255 LEU A O 1
ATOM 1692 N N . ARG A 1 213 ? 91.268 42.795 -27.804 1.00 16.69 256 ARG A N 1
ATOM 1693 C CA . ARG A 1 213 ? 90.602 43.609 -28.809 1.00 19.41 256 ARG A CA 1
ATOM 1694 C C . ARG A 1 213 ? 89.103 43.666 -28.541 1.00 18.10 256 ARG A C 1
ATOM 1695 O O . ARG A 1 213 ? 88.475 44.718 -28.705 1.00 17.73 256 ARG A O 1
ATOM 1698 N N . ASN A 1 214 ? 88.518 42.532 -28.132 1.00 15.64 257 ASN A N 1
ATOM 1699 C CA . ASN A 1 214 ? 87.100 42.511 -27.790 1.00 14.43 257 ASN A CA 1
ATOM 1700 C C . ASN A 1 214 ? 86.827 43.435 -26.627 1.00 15.40 257 ASN A C 1
ATOM 1701 O O . ASN A 1 214 ? 85.891 44.246 -26.651 1.00 14.28 257 ASN A O 1
ATOM 1706 N N . TRP A 1 215 ? 87.646 43.315 -25.584 1.00 16.05 258 TRP A N 1
ATOM 1707 C CA . TRP A 1 215 ? 87.486 44.140 -24.401 1.00 15.34 258 TRP A CA 1
ATOM 1708 C C . TRP A 1 215 ? 87.704 45.618 -24.721 1.00 14.43 258 TRP A C 1
ATOM 1709 O O . TRP A 1 215 ? 86.976 46.491 -24.232 1.00 15.57 258 TRP A O 1
ATOM 1720 N N . ASN A 1 216 ? 88.676 45.928 -25.568 1.00 15.01 259 ASN A N 1
ATOM 1721 C CA . ASN A 1 216 ? 88.857 47.327 -25.950 1.00 16.35 259 ASN A CA 1
ATOM 1722 C C . ASN A 1 216 ? 87.624 47.886 -26.665 1.00 16.41 259 ASN A C 1
ATOM 1723 O O . ASN A 1 216 ? 87.189 49.007 -26.374 1.00 18.68 259 ASN A O 1
ATOM 1728 N N . SER A 1 217 ? 87.025 47.105 -27.560 1.00 17.11 260 SER A N 1
ATOM 1729 C CA . SER A 1 217 ? 85.877 47.566 -28.337 1.00 18.73 260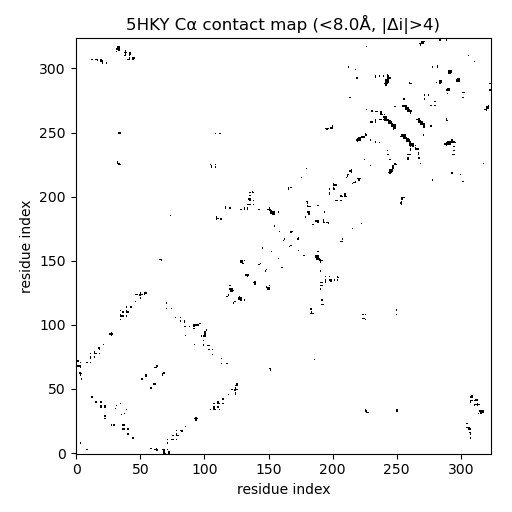 SER A CA 1
ATOM 1730 C C . SER A 1 217 ? 84.605 47.652 -27.500 1.00 15.28 260 SER A C 1
ATOM 1731 O O . SER A 1 217 ? 83.776 48.530 -27.745 1.00 18.77 260 SER A O 1
ATOM 1734 N N . LEU A 1 218 ? 84.403 46.705 -26.578 1.00 14.43 261 LEU A N 1
ATOM 1735 C CA . LEU A 1 218 ? 83.161 46.596 -25.809 1.00 19.24 261 LEU A CA 1
ATOM 1736 C C . LEU A 1 218 ? 83.190 47.370 -24.496 1.00 18.45 261 LEU A C 1
ATOM 1737 O O . LEU A 1 218 ? 82.123 47.672 -23.950 1.00 19.01 261 LEU A O 1
ATOM 1742 N N . ALA A 1 219 ? 84.372 47.727 -23.987 1.00 18.38 262 ALA A N 1
ATOM 1743 C CA . ALA A 1 219 ? 84.460 48.327 -22.666 1.00 15.76 262 ALA A CA 1
ATOM 1744 C C . ALA A 1 219 ? 85.388 49.533 -22.640 1.00 17.29 262 ALA A C 1
ATOM 1745 O O . ALA A 1 219 ? 85.017 50.592 -22.153 1.00 18.78 262 ALA A O 1
ATOM 1747 N N . VAL A 1 220 ? 86.601 49.382 -23.136 1.00 16.10 263 VAL A N 1
ATOM 1748 C CA . VAL A 1 220 ? 87.591 50.440 -22.934 1.00 19.47 263 VAL A CA 1
ATOM 1749 C C . VAL A 1 220 ? 87.182 51.714 -23.654 1.00 16.62 263 VAL A C 1
ATOM 1750 O O . VAL A 1 220 ? 87.357 52.823 -23.117 1.00 23.60 263 VAL A O 1
ATOM 1754 N N . THR A 1 221 ? 86.652 51.593 -24.878 1.00 17.36 264 THR A N 1
ATOM 1755 C CA . THR A 1 221 ? 86.318 52.743 -25.711 1.00 20.19 264 THR A CA 1
ATOM 1756 C C . THR A 1 221 ? 84.818 52.889 -25.987 1.00 22.99 264 THR A C 1
ATOM 1757 O O . THR A 1 221 ? 84.421 53.780 -26.742 1.00 20.16 264 THR A O 1
ATOM 1761 N N . HIS A 1 222 ? 83.966 52.070 -25.372 1.00 16.64 265 HIS A N 1
ATOM 1762 C CA . HIS A 1 222 ? 82.556 52.078 -25.707 1.00 16.12 265 HIS A CA 1
ATOM 1763 C C . HIS A 1 222 ? 81.800 52.930 -24.703 1.00 11.19 265 HIS A C 1
ATOM 1764 O O . HIS A 1 222 ? 81.796 52.603 -23.500 1.00 15.26 265 HIS A O 1
ATOM 1771 N N . PRO A 1 223 ? 81.089 53.969 -25.150 1.00 12.08 266 PRO A N 1
ATOM 1772 C CA . PRO A 1 223 ? 80.346 54.825 -24.218 1.00 13.97 266 PRO A CA 1
ATOM 1773 C C . PRO A 1 223 ? 79.177 54.153 -23.546 1.00 11.73 266 PRO A C 1
ATOM 1774 O O . PRO A 1 223 ? 78.662 54.691 -22.569 1.00 15.07 266 PRO A O 1
ATOM 1778 N N . GLY A 1 224 ? 78.710 53.027 -24.068 1.00 13.70 267 GLY A N 1
ATOM 1779 C CA . GLY A 1 224 ? 77.589 52.335 -23.464 1.00 16.02 267 GLY A CA 1
ATOM 1780 C C . GLY A 1 224 ? 77.941 51.467 -22.282 1.00 15.30 267 GLY A C 1
ATOM 1781 O O . GLY A 1 224 ? 77.041 51.093 -21.527 1.00 13.77 267 GLY A O 1
ATOM 1782 N N . TYR A 1 225 ? 79.220 51.121 -22.112 1.00 13.49 268 TYR A N 1
ATOM 1783 C CA . TYR A 1 225 ? 79.628 50.176 -21.085 1.00 11.34 268 TYR A CA 1
ATOM 1784 C C . TYR A 1 225 ? 79.651 50.861 -19.717 1.00 12.57 268 TYR A C 1
ATOM 1785 O O . TYR A 1 225 ? 80.156 51.981 -19.573 1.00 15.77 268 TYR A O 1
ATOM 1794 N N . MET A 1 226 ? 79.098 50.200 -18.705 1.00 12.42 269 MET A N 1
ATOM 1795 C CA . MET A 1 226 ? 79.028 50.762 -17.359 1.00 13.65 269 MET A CA 1
ATOM 1796 C C . MET A 1 226 ? 79.676 49.805 -16.372 1.00 17.42 269 MET A C 1
ATOM 1797 O O . MET A 1 226 ? 79.092 48.779 -16.004 1.00 16.76 269 MET A O 1
ATOM 1802 N N . ALA A 1 227 ? 80.857 50.159 -15.901 1.00 18.74 270 ALA A N 1
ATOM 1803 C CA . ALA A 1 227 ? 81.528 49.334 -14.908 1.00 17.49 270 ALA A CA 1
ATOM 1804 C C . ALA A 1 227 ? 80.852 49.466 -13.545 1.00 15.78 270 ALA A C 1
ATOM 1805 O O . ALA A 1 227 ? 80.473 50.561 -13.144 1.00 13.33 270 ALA A O 1
ATOM 1807 N N . PHE A 1 228 ? 80.743 48.345 -12.829 1.00 18.10 271 PHE A N 1
ATOM 1808 C CA . PHE A 1 228 ? 80.271 48.280 -11.438 1.00 16.14 271 PHE A CA 1
ATOM 1809 C C . PHE A 1 228 ? 78.968 49.063 -11.251 1.00 19.76 271 PHE A C 1
ATOM 1810 O O . PHE A 1 228 ? 78.839 49.918 -10.370 1.00 19.25 271 PHE A O 1
ATOM 1818 N N . LEU A 1 229 ? 78.012 48.791 -12.137 1.00 17.54 272 LEU A N 1
ATOM 1819 C CA . LEU A 1 229 ? 76.681 49.370 -12.066 1.00 16.25 272 LEU A CA 1
ATOM 1820 C C . LEU A 1 229 ? 75.668 48.260 -11.820 1.00 14.86 272 LEU A C 1
ATOM 1821 O O . LEU A 1 229 ? 75.823 47.153 -12.318 1.00 16.78 272 LEU A O 1
ATOM 1826 N N . THR A 1 230 ? 74.659 48.548 -11.023 1.00 14.67 273 THR A N 1
ATOM 1827 C CA . THR A 1 230 ? 73.601 47.593 -10.714 1.00 16.38 273 THR A CA 1
ATOM 1828 C C . THR A 1 230 ? 72.373 47.827 -11.592 1.00 13.17 273 THR A C 1
ATOM 1829 O O . THR A 1 230 ? 72.243 48.852 -12.264 1.00 14.30 273 THR A O 1
ATOM 1833 N N . TYR A 1 231 ? 71.446 46.862 -11.532 1.00 11.59 274 TYR A N 1
ATOM 1834 C CA . TYR A 1 231 ? 70.168 46.952 -12.241 1.00 12.53 274 TYR A CA 1
ATOM 1835 C C . TYR A 1 231 ? 69.435 48.264 -11.948 1.00 14.58 274 TYR A C 1
ATOM 1836 O O . TYR A 1 231 ? 68.982 48.965 -12.871 1.00 13.65 274 TYR A O 1
ATOM 1845 N N . ASP A 1 232 ? 69.282 48.601 -10.663 1.00 15.76 275 ASP A N 1
ATOM 1846 C CA . ASP A 1 232 ? 68.568 49.819 -10.299 1.00 19.10 275 ASP A CA 1
ATOM 1847 C C . ASP A 1 232 ? 69.313 51.076 -10.733 1.00 17.20 275 ASP A C 1
ATOM 1848 O O . ASP A 1 232 ? 68.664 52.060 -11.111 1.00 15.81 275 ASP A O 1
ATOM 1853 N N . GLU A 1 233 ? 70.657 51.063 -10.731 1.00 14.17 276 GLU A N 1
ATOM 1854 C CA . GLU A 1 233 ? 71.389 52.226 -11.217 1.00 14.73 276 GLU A CA 1
ATOM 1855 C C . GLU A 1 233 ? 71.256 52.392 -12.727 1.00 13.33 276 GLU A C 1
ATOM 1856 O O . GLU A 1 233 ? 71.228 53.526 -13.216 1.00 14.56 276 GLU A O 1
ATOM 1862 N N . VAL A 1 234 ? 71.152 51.294 -13.471 1.00 14.86 277 VAL A N 1
ATOM 1863 C CA . VAL A 1 234 ? 70.914 51.401 -14.912 1.00 14.52 277 VAL A CA 1
ATOM 1864 C C . VAL A 1 234 ? 69.565 52.040 -15.171 1.00 14.44 277 VAL A C 1
ATOM 1865 O O . VAL A 1 234 ? 69.426 52.913 -16.038 1.00 16.20 277 VAL A O 1
ATOM 1869 N N . LYS A 1 235 ? 68.538 51.603 -14.435 1.00 15.61 278 LYS A N 1
ATOM 1870 C CA . LYS A 1 235 ? 67.215 52.178 -14.604 1.00 18.11 278 LYS A CA 1
ATOM 1871 C C . LYS A 1 235 ? 67.236 53.670 -14.275 1.00 17.86 278 LYS A C 1
ATOM 1872 O O . LYS A 1 235 ? 66.706 54.487 -15.035 1.00 19.34 278 LYS A O 1
ATOM 1878 N N . ALA A 1 236 ? 67.901 54.046 -13.179 1.00 17.17 279 ALA A N 1
ATOM 1879 C CA . ALA A 1 236 ? 68.031 55.448 -12.809 1.00 18.43 279 ALA A CA 1
ATOM 1880 C C . ALA A 1 236 ? 68.792 56.260 -13.858 1.00 19.82 279 ALA A C 1
ATOM 1881 O O . ALA A 1 236 ? 68.430 57.409 -14.144 1.00 17.61 279 ALA A O 1
ATOM 1883 N N . ARG A 1 237 ? 69.862 55.702 -14.421 1.00 14.44 280 ARG A N 1
ATOM 1884 C CA . ARG A 1 237 ? 70.670 56.449 -15.395 1.00 16.90 280 ARG A CA 1
ATOM 1885 C C . ARG A 1 237 ? 69.927 56.662 -16.709 1.00 17.30 280 ARG A C 1
ATOM 1886 O O . ARG A 1 237 ? 70.121 57.686 -17.362 1.00 17.29 280 ARG A O 1
ATOM 1894 N N . LEU A 1 238 ? 69.075 55.728 -17.103 1.00 13.78 281 LEU A N 1
ATOM 1895 C CA . LEU A 1 238 ? 68.353 55.874 -18.368 1.00 14.47 281 LEU A CA 1
ATOM 1896 C C . LEU A 1 238 ? 67.113 56.760 -18.220 1.00 16.46 281 LEU A C 1
ATOM 1897 O O . LEU A 1 238 ? 66.554 57.174 -19.235 1.00 16.49 281 LEU A O 1
ATOM 1902 N N . GLN A 1 239 ? 66.701 57.091 -16.994 1.00 15.42 282 GLN A N 1
ATOM 1903 C CA A GLN A 1 239 ? 65.503 57.915 -16.790 0.50 18.14 282 GLN A CA 1
ATOM 1904 C CA B GLN A 1 239 ? 65.491 57.885 -16.824 0.50 18.19 282 GLN A CA 1
ATOM 1905 C C . GLN A 1 239 ? 65.585 59.218 -17.570 1.00 20.83 282 GLN A C 1
ATOM 1906 O O . GLN A 1 239 ? 64.589 59.677 -18.142 1.00 17.58 282 GLN A O 1
ATOM 1917 N N . LYS A 1 240 ? 66.779 59.833 -17.617 1.00 18.48 283 LYS A N 1
ATOM 1918 C CA . LYS A 1 240 ? 66.881 61.135 -18.267 1.00 24.27 283 LYS A CA 1
ATOM 1919 C C . LYS A 1 240 ? 66.679 61.030 -19.770 1.00 21.98 283 LYS A C 1
ATOM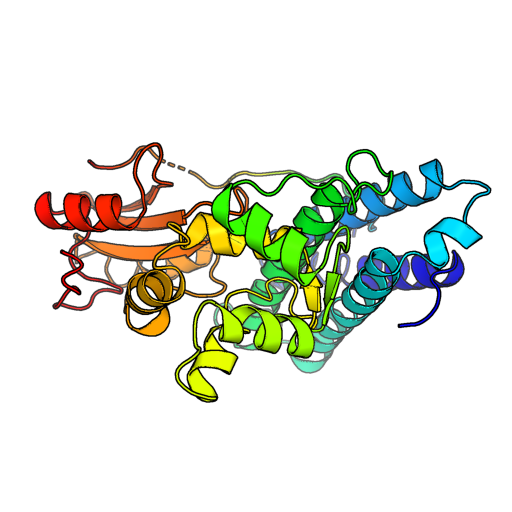 1920 O O . LYS A 1 240 ? 66.424 62.051 -20.412 1.00 18.20 283 LYS A O 1
ATOM 1926 N N . PHE A 1 241 ? 66.756 59.819 -20.334 1.00 16.57 284 PHE A N 1
ATOM 1927 C CA . PHE A 1 241 ? 66.563 59.566 -21.759 1.00 14.67 284 PHE A CA 1
ATOM 1928 C C . PHE A 1 241 ? 65.211 58.927 -22.062 1.00 13.72 284 PHE A C 1
ATOM 1929 O O . PHE A 1 241 ? 65.047 58.320 -23.128 1.00 15.99 284 PHE A O 1
ATOM 1937 N N . ILE A 1 242 ? 64.240 59.105 -21.165 1.00 15.79 285 ILE A N 1
ATOM 1938 C CA . ILE A 1 242 ? 62.967 58.401 -21.298 1.00 17.26 285 ILE A CA 1
ATOM 1939 C C . ILE A 1 242 ? 62.232 58.862 -22.547 1.00 17.61 285 ILE A C 1
ATOM 1940 O O . ILE A 1 242 ? 61.478 58.088 -23.140 1.00 19.81 285 ILE A O 1
ATOM 1945 N N . HIS A 1 243 ? 62.486 60.092 -22.998 1.00 16.80 286 HIS A N 1
ATOM 1946 C CA . HIS A 1 243 ? 61.929 60.600 -24.241 1.00 24.13 286 HIS A CA 1
ATOM 1947 C C . HIS A 1 243 ? 62.851 60.406 -25.434 1.00 23.65 286 HIS A C 1
ATOM 1948 O O . HIS A 1 243 ? 62.590 60.959 -26.511 1.00 23.14 286 HIS A O 1
ATOM 1955 N N . LYS A 1 244 ? 63.905 59.601 -25.294 1.00 19.04 287 LYS A N 1
ATOM 1956 C CA . LYS A 1 244 ? 64.835 59.318 -26.381 1.00 19.53 287 LYS A CA 1
ATOM 1957 C C . LYS A 1 244 ? 64.919 57.811 -26.572 1.00 20.74 287 LYS A C 1
ATOM 1958 O O . LYS A 1 244 ? 65.915 57.173 -26.193 1.00 17.03 287 LYS A O 1
ATOM 1964 N N . PRO A 1 245 ? 63.878 57.206 -27.144 1.00 19.35 288 PRO A N 1
ATOM 1965 C CA . PRO A 1 245 ? 63.918 55.769 -27.379 1.00 18.59 288 PRO A CA 1
ATOM 1966 C C . PRO A 1 245 ? 65.108 55.382 -28.239 1.00 21.92 288 PRO A C 1
ATOM 1967 O O . PRO A 1 245 ? 65.532 56.117 -29.136 1.00 20.90 288 PRO A O 1
ATOM 1971 N N . GLY A 1 246 ? 65.656 54.219 -27.941 1.00 16.21 289 GLY A N 1
ATOM 1972 C CA . GLY A 1 246 ? 66.904 53.792 -28.522 1.00 15.22 289 GLY A CA 1
ATOM 1973 C C . GLY A 1 246 ? 68.132 54.055 -27.660 1.00 14.47 289 GLY A C 1
ATOM 1974 O O . GLY A 1 246 ? 69.204 53.542 -27.984 1.00 14.90 289 GLY A O 1
ATOM 1975 N N . SER A 1 247 ? 68.002 54.827 -26.587 1.00 12.28 290 SER A N 1
ATOM 1976 C CA . SER A 1 247 ? 69.111 55.005 -25.659 1.00 14.42 290 SER A CA 1
ATOM 1977 C C . SER A 1 247 ? 69.349 53.703 -24.911 1.00 12.30 290 SER A C 1
ATOM 1978 O O . SER A 1 247 ? 68.397 53.028 -24.523 1.00 13.40 290 SER A O 1
ATOM 1981 N N . TYR A 1 248 ? 70.624 53.333 -24.723 1.00 11.40 291 TYR A N 1
ATOM 1982 C CA . TYR A 1 248 ? 70.934 52.045 -24.111 1.00 12.52 291 TYR A CA 1
ATOM 1983 C C . TYR A 1 248 ? 72.291 52.121 -23.425 1.00 12.27 291 TYR A C 1
ATOM 1984 O O . TYR A 1 248 ? 73.129 52.952 -23.765 1.00 12.60 291 TYR A O 1
ATOM 1993 N N . ILE A 1 249 ? 72.486 51.232 -22.455 1.00 11.64 292 ILE A N 1
ATOM 1994 C CA . ILE A 1 249 ? 73.764 51.016 -21.774 1.00 12.44 292 ILE A CA 1
ATOM 1995 C C . ILE A 1 249 ? 73.846 49.528 -21.461 1.00 15.94 292 ILE A C 1
ATOM 1996 O O . ILE A 1 249 ? 72.851 48.802 -21.548 1.00 13.96 292 ILE A O 1
ATOM 2001 N N . PHE A 1 250 ? 75.035 49.043 -21.109 1.00 11.43 293 PHE A N 1
ATOM 2002 C CA . PHE A 1 250 ? 75.159 47.629 -20.795 1.00 11.58 293 PHE A CA 1
ATOM 2003 C C . PHE A 1 250 ? 76.242 47.445 -19.747 1.00 14.81 293 PHE A C 1
ATOM 2004 O O . PHE A 1 250 ? 77.062 48.336 -19.506 1.00 12.70 293 PHE A O 1
ATOM 2012 N N . ARG A 1 251 ? 76.218 46.278 -19.110 1.00 12.00 294 ARG A N 1
ATOM 2013 C CA . ARG A 1 251 ? 77.005 46.043 -17.909 1.00 9.78 294 ARG A CA 1
ATOM 2014 C C . ARG A 1 251 ? 77.036 44.544 -17.636 1.00 12.42 294 ARG A C 1
ATOM 2015 O O . ARG A 1 251 ? 76.278 43.769 -18.229 1.00 12.65 294 ARG A O 1
ATOM 2023 N N . LEU A 1 252 ? 77.911 44.146 -16.707 1.00 13.57 295 LEU A N 1
ATOM 2024 C CA . LEU A 1 252 ? 77.866 42.797 -16.151 1.00 14.18 295 LEU A CA 1
ATOM 2025 C C . LEU A 1 252 ? 76.574 42.588 -15.377 1.00 14.56 295 LEU A C 1
ATOM 2026 O O . LEU A 1 252 ? 76.232 43.369 -14.485 1.00 15.10 295 LEU A O 1
ATOM 2031 N N . SER A 1 253 ? 75.881 41.509 -15.691 1.00 13.03 296 SER A N 1
ATOM 2032 C CA . SER A 1 253 ? 74.857 41.012 -14.788 1.00 13.68 296 SER A CA 1
ATOM 2033 C C . SER A 1 253 ? 75.475 40.657 -13.449 1.00 19.51 296 SER A C 1
ATOM 2034 O O . SER A 1 253 ? 76.499 39.990 -13.388 1.00 16.50 296 SER A O 1
ATOM 2037 N N . CYS A 1 254 ? 74.806 41.058 -12.372 1.00 17.44 297 CYS A N 1
ATOM 2038 C CA . CYS A 1 254 ? 75.271 40.743 -11.030 1.00 17.89 297 CYS A CA 1
ATOM 2039 C C . CYS A 1 254 ? 74.858 39.338 -10.589 1.00 18.76 297 CYS A C 1
ATOM 2040 O O . CYS A 1 254 ? 75.645 38.632 -9.945 1.00 21.83 297 CYS A O 1
ATOM 2043 N N . THR A 1 255 ? 73.663 38.877 -10.975 1.00 15.39 298 THR A N 1
ATOM 2044 C CA . THR A 1 255 ? 73.169 37.579 -10.531 1.00 16.41 298 THR A CA 1
ATOM 2045 C C . THR A 1 255 ? 73.471 36.449 -11.489 1.00 19.82 298 THR A C 1
ATOM 2046 O O . THR A 1 255 ? 73.290 35.290 -11.117 1.00 18.79 298 THR A O 1
ATOM 2050 N N . ARG A 1 256 ? 73.873 36.748 -12.714 1.00 15.58 299 ARG A N 1
ATOM 2051 C CA . ARG A 1 256 ? 74.260 35.739 -13.701 1.00 14.30 299 ARG A CA 1
ATOM 2052 C C . ARG A 1 256 ? 75.671 36.091 -14.167 1.00 16.92 299 ARG A C 1
ATOM 2053 O O . ARG A 1 256 ? 75.902 36.581 -15.277 1.00 15.39 299 ARG A O 1
ATOM 2061 N N . LEU A 1 257 ? 76.631 35.902 -13.268 1.00 15.83 300 LEU A N 1
ATOM 2062 C CA . LEU A 1 257 ? 77.997 36.381 -13.526 1.00 16.06 300 LEU A CA 1
ATOM 2063 C C . LEU A 1 257 ? 78.612 35.654 -14.701 1.00 18.80 300 LEU A C 1
ATOM 2064 O O . LEU A 1 257 ? 78.533 34.431 -14.805 1.00 18.63 300 LEU A O 1
ATOM 2069 N N . GLY A 1 258 ? 79.206 36.419 -15.604 1.00 15.86 301 GLY A N 1
ATOM 2070 C CA . GLY A 1 258 ? 79.683 35.911 -16.859 1.00 19.78 301 GLY A CA 1
ATOM 2071 C C . GLY A 1 258 ? 78.788 36.243 -18.023 1.00 15.33 301 GLY A C 1
ATOM 2072 O O . GLY A 1 258 ? 79.169 35.977 -19.170 1.00 16.34 301 GLY A O 1
ATOM 2073 N N . GLN A 1 259 ? 77.600 36.793 -17.756 1.00 13.21 302 GLN A N 1
ATOM 2074 C CA . GLN A 1 259 ? 76.665 37.206 -18.781 1.00 11.37 302 GLN A CA 1
ATOM 2075 C C . GLN A 1 259 ? 76.440 38.712 -18.734 1.00 13.49 302 GLN A C 1
ATOM 2076 O O . GLN A 1 259 ? 76.623 39.365 -17.704 1.00 13.53 302 GLN A O 1
ATOM 2082 N N . TRP A 1 260 ? 76.041 39.255 -19.879 1.00 14.07 303 TRP A N 1
ATOM 2083 C CA . TRP A 1 260 ? 75.790 40.683 -20.036 1.00 11.47 303 TRP A CA 1
ATOM 2084 C C . TRP A 1 260 ? 74.335 41.065 -19.792 1.00 15.25 303 TRP A C 1
ATOM 2085 O O . TRP A 1 260 ? 73.431 40.302 -20.094 1.00 14.33 303 TRP A O 1
ATOM 2096 N N . ALA A 1 261 ? 74.119 42.269 -19.271 1.00 12.16 304 ALA A N 1
ATOM 2097 C CA . ALA A 1 261 ? 72.787 42.850 -19.192 1.00 12.86 304 ALA A CA 1
ATOM 2098 C C . ALA A 1 261 ? 72.753 44.174 -19.951 1.00 15.36 304 ALA A C 1
ATOM 2099 O O . ALA A 1 261 ? 73.570 45.052 -19.692 1.00 15.21 304 ALA A O 1
ATOM 2101 N N . ILE A 1 262 ? 71.788 44.323 -20.861 1.00 10.64 305 ILE A N 1
ATOM 2102 C CA . ILE A 1 262 ? 71.609 45.522 -21.690 1.00 10.02 305 ILE A CA 1
ATOM 2103 C C . ILE A 1 262 ? 70.342 46.228 -21.210 1.00 13.99 305 ILE A C 1
ATOM 2104 O O . ILE A 1 262 ? 69.274 45.613 -21.155 1.00 12.58 305 ILE A O 1
ATOM 2109 N N . GLY A 1 263 ? 70.445 47.508 -20.861 1.00 12.54 306 GLY A N 1
ATOM 2110 C CA . GLY A 1 263 ? 69.281 48.320 -20.516 1.00 12.22 306 GLY A CA 1
ATOM 2111 C C . GLY A 1 263 ? 68.962 49.284 -21.654 1.00 13.61 306 GLY A C 1
ATOM 2112 O O . GLY A 1 263 ? 69.874 49.833 -22.269 1.00 12.99 306 GLY A O 1
ATOM 2113 N N . TYR A 1 264 ? 67.671 49.490 -21.913 1.00 11.28 307 TYR A N 1
ATOM 2114 C CA . TYR A 1 264 ? 67.329 50.327 -23.057 1.00 10.37 307 TYR A CA 1
ATOM 2115 C C . TYR A 1 264 ? 65.943 50.935 -22.864 1.00 13.07 307 TYR A C 1
ATOM 2116 O O . TYR A 1 264 ? 65.098 50.390 -22.148 1.00 13.28 307 TYR A O 1
ATOM 2125 N N . VAL A 1 265 ? 65.747 52.075 -23.517 1.00 12.65 308 VAL A N 1
ATOM 2126 C CA . VAL A 1 265 ? 64.499 52.842 -23.513 1.00 15.31 308 VAL A CA 1
ATOM 2127 C C . VAL A 1 265 ? 63.718 52.452 -24.764 1.00 12.85 308 VAL A C 1
ATOM 2128 O O . VAL A 1 265 ? 64.225 52.581 -25.888 1.00 15.57 308 VAL A O 1
ATOM 2132 N N . THR A 1 266 ? 62.480 51.982 -24.582 1.00 13.78 309 THR A N 1
ATOM 2133 C CA . THR A 1 266 ? 61.618 51.639 -25.709 1.00 14.52 309 THR A CA 1
ATOM 2134 C C . THR A 1 266 ? 60.798 52.837 -26.175 1.00 14.76 309 THR A C 1
ATOM 2135 O O . THR A 1 266 ? 60.634 53.846 -25.483 1.00 16.80 309 THR A O 1
ATOM 2139 N N . ALA A 1 267 ? 60.229 52.692 -27.368 1.00 18.98 310 ALA A N 1
ATOM 2140 C CA . ALA A 1 267 ? 59.378 53.736 -27.915 1.00 20.65 310 ALA A CA 1
ATOM 2141 C C . ALA A 1 267 ? 58.088 53.910 -27.111 1.00 22.71 310 ALA A C 1
ATOM 2142 O O . ALA A 1 267 ? 57.494 54.991 -27.143 1.00 25.22 310 ALA A O 1
ATOM 2144 N N . ASP A 1 268 ? 57.667 52.885 -26.373 1.00 19.90 311 ASP A N 1
ATOM 2145 C CA . ASP A 1 268 ? 56.500 52.938 -25.495 1.00 18.99 311 ASP A CA 1
ATOM 2146 C C . ASP A 1 268 ? 56.774 53.599 -24.155 1.00 20.90 311 ASP A C 1
ATOM 2147 O O . ASP A 1 268 ? 55.847 53.748 -23.352 1.00 22.77 311 ASP A O 1
ATOM 2152 N N . GLY A 1 269 ? 58.017 53.937 -23.865 1.00 17.96 312 GLY A N 1
ATOM 2153 C CA . GLY A 1 269 ? 58.360 54.586 -22.623 1.00 20.15 312 GLY A CA 1
ATOM 2154 C C . GLY A 1 269 ? 58.692 53.656 -21.484 1.00 20.53 312 GLY A C 1
ATOM 2155 O O . GLY A 1 269 ? 58.526 54.041 -20.327 1.00 21.28 312 GLY A O 1
ATOM 2156 N N . ASN A 1 270 ? 59.102 52.433 -21.771 1.00 14.80 313 ASN A N 1
ATOM 2157 C CA . ASN A 1 270 ? 59.572 51.507 -20.765 1.00 14.87 313 ASN A CA 1
ATOM 2158 C C . ASN A 1 270 ? 61.090 51.537 -20.774 1.00 16.25 313 ASN A C 1
ATOM 2159 O O . ASN A 1 270 ? 61.699 51.851 -21.802 1.00 15.86 313 ASN A O 1
ATOM 2164 N N . ILE A 1 271 ? 61.680 51.270 -19.606 1.00 14.26 314 ILE A N 1
ATOM 2165 C CA . ILE A 1 271 ? 63.111 51.047 -19.472 1.00 12.11 314 ILE A CA 1
ATOM 2166 C C . ILE A 1 271 ? 63.284 49.573 -19.136 1.00 14.74 314 ILE A C 1
ATOM 2167 O O . ILE A 1 271 ? 62.961 49.138 -18.025 1.00 18.03 314 ILE A O 1
ATOM 2172 N N . LEU A 1 272 ? 63.754 48.802 -20.099 1.00 13.95 315 LEU A N 1
ATOM 2173 C CA . LEU A 1 272 ? 63.831 47.354 -19.970 1.00 11.87 315 LEU A CA 1
ATOM 2174 C C . LEU A 1 272 ? 65.284 46.916 -19.887 1.00 13.50 315 LEU A C 1
ATOM 2175 O O . LEU A 1 272 ? 66.194 47.596 -20.388 1.00 14.72 315 LEU A O 1
ATOM 2180 N N . GLN A 1 273 ? 65.488 45.751 -19.282 1.00 14.56 316 GLN A N 1
ATOM 2181 C CA . GLN A 1 273 ? 66.815 45.144 -19.245 1.00 11.27 316 GLN A CA 1
ATOM 2182 C C . GLN A 1 273 ? 66.717 43.689 -19.678 1.00 11.83 316 GLN A C 1
ATOM 2183 O O . GLN A 1 273 ? 65.781 42.968 -19.301 1.00 14.69 316 GLN A O 1
ATOM 2189 N N . THR A 1 274 ? 67.687 43.274 -20.492 1.00 13.08 317 THR A N 1
ATOM 2190 C CA . THR A 1 274 ? 67.673 41.975 -21.137 1.00 12.04 317 THR A CA 1
ATOM 2191 C C . THR A 1 274 ? 69.079 41.387 -21.092 1.00 12.78 317 THR A C 1
ATOM 2192 O O . THR A 1 274 ? 70.074 42.112 -21.172 1.00 13.31 317 THR A O 1
ATOM 2196 N N . ILE A 1 275 ? 69.145 40.072 -20.914 1.00 14.03 318 ILE A N 1
ATOM 2197 C CA . ILE A 1 275 ? 70.384 39.303 -20.930 1.00 12.43 318 ILE A CA 1
ATOM 2198 C C . ILE A 1 275 ? 70.410 38.511 -22.238 1.00 14.61 318 ILE A C 1
ATOM 2199 O O . ILE A 1 275 ? 69.612 37.566 -22.424 1.00 16.45 318 ILE A O 1
ATOM 2204 N N . PRO A 1 276 ? 71.293 38.853 -23.177 1.00 15.95 319 PRO A N 1
ATOM 2205 C CA . PRO A 1 276 ? 71.343 38.115 -24.443 1.00 20.50 319 PRO A CA 1
ATOM 2206 C C . PRO A 1 276 ? 71.673 36.659 -24.214 1.00 25.83 319 PRO A C 1
ATOM 2207 O O . PRO A 1 276 ? 72.565 36.330 -23.440 1.00 23.41 319 PRO A O 1
ATOM 2211 N N . HIS A 1 277 ? 70.949 35.794 -24.919 1.00 22.46 320 HIS A N 1
ATOM 2212 C CA . HIS A 1 277 ? 71.169 34.360 -24.904 1.00 24.45 320 HIS A CA 1
ATOM 2213 C C . HIS A 1 277 ? 71.426 33.917 -26.329 1.00 26.15 320 HIS A C 1
ATOM 2214 O O . HIS A 1 277 ? 70.816 34.443 -27.265 1.00 27.20 320 HIS A O 1
ATOM 2221 N N . ASN A 1 278 ? 72.351 32.984 -26.495 1.00 27.92 321 ASN A N 1
ATOM 2222 C CA . ASN A 1 278 ? 72.554 32.343 -27.788 1.00 28.69 321 ASN A CA 1
ATOM 2223 C C . ASN A 1 278 ? 73.000 33.323 -28.854 1.00 38.46 321 ASN A C 1
ATOM 2224 O O . ASN A 1 278 ? 72.781 33.109 -30.049 1.00 38.65 321 ASN A O 1
ATOM 2229 N N . LYS A 1 279 ? 73.654 34.387 -28.416 1.00 31.14 322 LYS A N 1
ATOM 2230 C CA . LYS A 1 279 ? 74.331 35.280 -29.325 1.00 39.71 322 LYS A CA 1
ATOM 2231 C C . LYS A 1 279 ? 75.354 36.021 -28.495 1.00 36.09 322 LYS A C 1
ATOM 2232 O O . LYS A 1 279 ? 75.072 36.354 -27.336 1.00 36.09 322 LYS A O 1
ATOM 2238 N N . PRO A 1 280 ? 76.542 36.257 -29.020 1.00 31.04 323 PRO A N 1
ATOM 2239 C CA . PRO A 1 280 ? 77.519 37.052 -28.286 1.00 32.34 323 PRO A CA 1
ATOM 2240 C C . PRO A 1 280 ? 77.093 38.512 -28.234 1.00 25.29 323 PRO A C 1
ATOM 2241 O O . PRO A 1 280 ? 76.249 38.972 -29.017 1.00 23.63 323 PRO A O 1
ATOM 2245 N N . LEU A 1 281 ? 77.678 39.237 -27.271 1.00 24.49 324 LEU A N 1
ATOM 2246 C CA . LEU A 1 281 ? 77.305 40.628 -27.060 1.00 23.91 324 LEU A CA 1
ATOM 2247 C C . LEU A 1 281 ? 77.504 41.446 -28.324 1.00 25.22 324 LEU A C 1
ATOM 2248 O O . LEU A 1 281 ? 76.671 42.293 -28.653 1.00 19.39 324 LEU A O 1
ATOM 2253 N N . PHE A 1 282 ? 78.605 41.205 -29.046 1.00 22.43 325 PHE A N 1
ATOM 2254 C CA . PHE A 1 282 ? 78.855 41.915 -30.297 1.00 26.37 325 PHE A CA 1
ATOM 2255 C C . PHE A 1 282 ? 77.645 41.830 -31.213 1.00 17.98 325 PHE A C 1
ATOM 2256 O O . PHE A 1 282 ? 77.220 42.838 -31.786 1.00 22.50 325 PHE A O 1
ATOM 2264 N N . GLN A 1 283 ? 77.091 40.626 -31.377 1.00 22.98 326 GLN A N 1
ATOM 2265 C CA . GLN A 1 283 ? 75.981 40.465 -32.307 1.00 25.40 326 GLN A CA 1
ATOM 2266 C C . GLN A 1 283 ? 74.695 41.079 -31.762 1.00 19.04 326 GLN A C 1
ATOM 2267 O O . GLN A 1 283 ? 73.878 41.590 -32.530 1.00 20.45 326 GLN A O 1
ATOM 2273 N N . ALA A 1 284 ? 74.463 40.956 -30.449 1.00 21.19 327 ALA A N 1
ATOM 2274 C CA . ALA A 1 284 ? 73.318 41.608 -29.820 1.00 21.63 327 ALA A CA 1
ATOM 2275 C C . ALA A 1 284 ? 73.338 43.112 -30.072 1.00 17.94 327 ALA A C 1
ATOM 2276 O O . ALA A 1 284 ? 72.306 43.703 -30.413 1.00 17.83 327 ALA A O 1
ATOM 2278 N N . LEU A 1 285 ? 74.505 43.749 -29.921 1.00 17.72 328 LEU A N 1
ATOM 2279 C CA . LEU A 1 285 ? 74.599 45.190 -30.132 1.00 18.57 328 LEU A CA 1
ATOM 2280 C C . LEU A 1 285 ? 74.462 45.546 -31.608 1.00 16.13 328 LEU A C 1
ATOM 2281 O O . LEU A 1 285 ? 73.830 46.545 -31.947 1.00 19.28 328 LEU A O 1
ATOM 2286 N N . ILE A 1 286 ? 75.041 44.740 -32.494 1.00 19.80 329 ILE A N 1
ATOM 2287 C CA . ILE A 1 286 ? 74.924 45.020 -33.921 1.00 17.08 329 ILE A CA 1
ATOM 2288 C C . ILE A 1 286 ? 73.477 44.852 -34.374 1.00 19.11 329 ILE A C 1
ATOM 2289 O O . ILE A 1 286 ? 72.908 45.728 -35.037 1.00 20.74 329 ILE A O 1
ATOM 2294 N N . ASP A 1 287 ? 72.861 43.721 -34.026 1.00 19.87 330 ASP A N 1
ATOM 2295 C CA . ASP A 1 287 ? 71.475 43.491 -34.423 1.00 23.09 330 ASP A CA 1
ATOM 2296 C C . ASP A 1 287 ? 70.570 44.541 -33.808 1.00 21.55 330 ASP A C 1
ATOM 2297 O O . ASP A 1 287 ? 69.636 45.033 -34.456 1.00 21.30 330 ASP A O 1
ATOM 2302 N N . GLY A 1 288 ? 70.819 44.883 -32.543 1.00 20.78 331 GLY A N 1
ATOM 2303 C CA . GLY A 1 288 ? 69.958 45.829 -31.865 1.00 18.94 331 GLY A CA 1
ATOM 2304 C C . GLY A 1 288 ? 70.054 47.210 -32.472 1.00 17.45 331 GLY A C 1
ATOM 2305 O O . GLY A 1 288 ? 69.077 47.951 -32.496 1.00 20.90 331 GLY A O 1
ATOM 2306 N N . PHE A 1 289 ? 71.222 47.572 -32.979 1.00 16.88 332 PHE A N 1
ATOM 2307 C CA . PHE A 1 289 ? 71.342 48.848 -33.683 1.00 19.09 332 PHE A CA 1
ATOM 2308 C C . PHE A 1 289 ? 70.561 48.803 -34.994 1.00 18.92 332 PHE A C 1
ATOM 2309 O O . PHE A 1 289 ? 69.780 49.710 -35.297 1.00 20.99 332 PHE A O 1
ATOM 2317 N N . ARG A 1 290 ? 70.793 47.757 -35.788 1.00 21.55 333 ARG A N 1
ATOM 2318 C CA . ARG A 1 290 ? 70.134 47.597 -37.088 1.00 23.91 333 ARG A CA 1
ATOM 2319 C C . ARG A 1 290 ? 68.625 47.583 -36.981 1.00 27.40 333 ARG A C 1
ATOM 2320 O O . ARG A 1 290 ? 67.930 48.056 -37.889 1.00 26.78 333 ARG A O 1
ATOM 2328 N N . GLU A 1 291 ? 68.098 47.058 -35.892 1.00 24.88 334 GLU A N 1
ATOM 2329 C CA . GLU A 1 291 ? 66.669 46.935 -35.725 1.00 24.86 334 GLU A CA 1
ATOM 2330 C C . GLU A 1 291 ? 66.066 48.081 -34.931 1.00 24.06 334 GLU A C 1
ATOM 2331 O O . GLU A 1 291 ? 64.861 48.065 -34.670 1.00 25.57 334 GLU A O 1
ATOM 2337 N N . GLY A 1 292 ? 66.867 49.074 -34.550 1.00 24.17 335 GLY A N 1
ATOM 2338 C CA . GLY A 1 292 ? 66.355 50.307 -33.996 1.00 22.33 335 GLY A CA 1
AT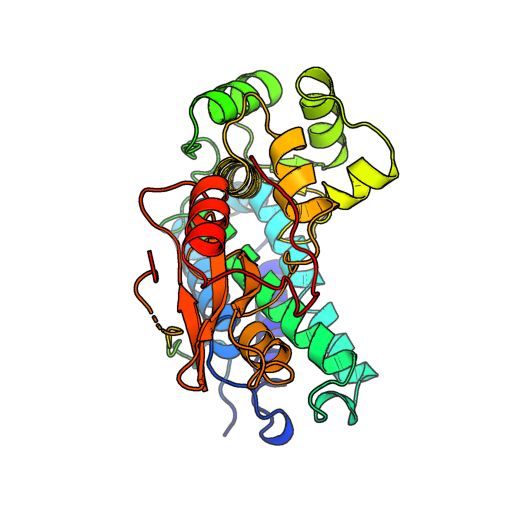OM 2339 C C . GLY A 1 292 ? 66.216 50.376 -32.491 1.00 21.77 335 GLY A C 1
ATOM 2340 O O . GLY A 1 292 ? 65.640 51.348 -31.998 1.00 22.11 335 GLY A O 1
ATOM 2341 N N . PHE A 1 293 ? 66.749 49.407 -31.746 1.00 17.53 336 PHE A N 1
ATOM 2342 C CA . PHE A 1 293 ? 66.601 49.355 -30.292 1.00 16.48 336 PHE A CA 1
ATOM 2343 C C . PHE A 1 293 ? 67.796 49.912 -29.538 1.00 14.10 336 PHE A C 1
ATOM 2344 O O . PHE A 1 293 ? 67.604 50.552 -28.501 1.00 14.76 336 PHE A O 1
ATOM 2352 N N . TYR A 1 294 ? 69.012 49.678 -30.036 1.00 15.40 337 TYR A N 1
ATOM 2353 C CA . TYR A 1 294 ? 70.255 50.046 -29.359 1.00 12.31 337 TYR A CA 1
ATOM 2354 C C . TYR A 1 294 ? 70.977 51.074 -30.227 1.00 13.56 337 TYR A C 1
ATOM 2355 O O . TYR A 1 294 ? 71.960 50.748 -30.897 1.00 18.38 337 TYR A O 1
ATOM 2364 N N . LEU A 1 295 ? 70.491 52.306 -30.171 1.00 13.47 338 LEU A N 1
ATOM 2365 C CA . LEU A 1 295 ? 70.915 53.391 -31.050 1.00 16.94 338 LEU A CA 1
ATOM 2366 C C . LEU A 1 295 ? 71.866 54.383 -30.401 1.00 18.46 338 LEU A C 1
ATOM 2367 O O . LEU A 1 295 ? 72.776 54.872 -31.077 1.00 18.99 338 LEU A O 1
ATOM 2372 N N . PHE A 1 296 ? 71.633 54.766 -29.148 1.00 14.87 339 PHE A N 1
ATOM 2373 C CA . PHE A 1 296 ? 72.249 55.954 -28.552 1.00 15.15 339 PHE A CA 1
ATOM 2374 C C . PHE A 1 296 ? 72.911 55.505 -27.258 1.00 13.76 339 PHE A C 1
ATOM 2375 O O . PHE A 1 296 ? 72.249 55.408 -26.213 1.00 14.91 339 PHE A O 1
ATOM 2383 N N . PRO A 1 297 ? 74.201 55.173 -27.302 1.00 13.02 340 PRO A N 1
ATOM 2384 C CA . PRO A 1 297 ? 74.851 54.594 -26.119 1.00 13.05 340 PRO A CA 1
ATOM 2385 C C . PRO A 1 297 ? 74.999 55.662 -25.053 1.00 16.49 340 PRO A C 1
ATOM 2386 O O . PRO A 1 297 ? 75.567 56.736 -25.295 1.00 17.94 340 PRO A O 1
ATOM 2390 N N . ASP A 1 298 ? 74.455 55.378 -23.873 1.00 13.23 341 ASP A N 1
ATOM 2391 C CA . ASP A 1 298 ? 74.389 56.369 -22.801 1.00 13.07 341 ASP A CA 1
ATOM 2392 C C . ASP A 1 298 ? 73.765 57.671 -23.308 1.00 16.98 341 ASP A C 1
ATOM 2393 O O . ASP A 1 298 ? 74.117 58.777 -22.866 1.00 18.32 341 ASP A O 1
ATOM 2398 N N . GLY A 1 299 ? 72.824 57.532 -24.240 1.00 15.14 342 GLY A N 1
ATOM 2399 C CA . GLY A 1 299 ? 72.092 58.637 -24.798 1.00 16.92 342 GLY A CA 1
ATOM 2400 C C . GLY A 1 299 ? 72.827 59.454 -25.828 1.00 19.18 342 GLY A C 1
ATOM 2401 O O . GLY A 1 299 ? 72.305 60.495 -26.258 1.00 18.83 342 GLY A O 1
ATOM 2402 N N . ARG A 1 300 ? 74.024 59.043 -26.234 1.00 17.32 343 ARG A N 1
ATOM 2403 C CA . ARG A 1 300 ? 74.791 59.824 -27.196 1.00 17.36 343 ARG A CA 1
ATOM 2404 C C . ARG A 1 300 ? 74.338 59.577 -28.624 1.00 19.80 343 ARG A C 1
ATOM 2405 O O . ARG A 1 300 ? 73.939 58.478 -28.978 1.00 17.56 343 ARG A O 1
ATOM 2413 N N . ASN A 1 301 ? 74.475 60.604 -29.476 1.00 21.76 344 ASN A N 1
ATOM 2414 C CA . ASN A 1 301 ? 73.888 60.499 -30.807 1.00 21.85 344 ASN A CA 1
ATOM 2415 C C . ASN A 1 301 ? 74.633 59.526 -31.701 1.00 22.30 344 ASN A C 1
ATOM 2416 O O . ASN A 1 301 ? 74.023 58.912 -32.590 1.00 26.44 344 ASN A O 1
ATOM 2421 N N . GLN A 1 302 ? 75.934 59.380 -31.503 1.00 21.81 345 GLN A N 1
ATOM 2422 C CA . GLN A 1 302 ? 76.758 58.488 -32.302 1.00 24.82 345 GLN A CA 1
ATOM 2423 C C . GLN A 1 302 ? 77.006 57.166 -31.577 1.00 23.04 345 GLN A C 1
ATOM 2424 O O . GLN A 1 302 ? 77.289 57.143 -30.376 1.00 24.99 345 GLN A O 1
ATOM 2430 N N . ASN A 1 303 ? 76.928 56.093 -32.317 1.00 23.52 346 ASN A N 1
ATOM 2431 C CA . ASN A 1 303 ? 77.092 54.731 -31.820 1.00 20.46 346 ASN A CA 1
ATOM 2432 C C . ASN A 1 303 ? 78.350 54.128 -32.411 1.00 25.63 346 ASN A C 1
ATOM 2433 O O . ASN A 1 303 ? 78.561 54.248 -33.620 1.00 26.93 346 ASN A O 1
ATOM 2438 N N . PRO A 1 304 ? 79.189 53.463 -31.613 1.00 24.42 347 PRO A N 1
ATOM 2439 C CA . PRO A 1 304 ? 80.346 52.765 -32.191 1.00 28.62 347 PRO A CA 1
ATOM 2440 C C . PRO A 1 304 ? 79.916 51.772 -33.259 1.00 27.13 347 PRO A C 1
ATOM 2441 O O . PRO A 1 304 ? 78.876 51.122 -33.148 1.00 26.35 347 PRO A O 1
ATOM 2445 N N . ASP A 1 305 ? 80.738 51.650 -34.300 1.00 27.18 348 ASP A N 1
ATOM 2446 C CA . ASP A 1 305 ? 80.523 50.651 -35.341 1.00 31.77 348 ASP A CA 1
ATOM 2447 C C . ASP A 1 305 ? 81.323 49.411 -34.959 1.00 30.23 348 ASP A C 1
ATOM 2448 O O . ASP A 1 305 ? 82.553 49.428 -34.990 1.00 35.47 348 ASP A O 1
ATOM 2453 N N . LEU A 1 306 ? 80.630 48.344 -34.566 1.00 26.88 349 LEU A N 1
ATOM 2454 C CA . LEU A 1 306 ? 81.278 47.115 -34.137 1.00 29.20 349 LEU A CA 1
ATOM 2455 C C . LEU A 1 306 ? 81.357 46.088 -35.246 1.00 30.18 349 LEU A C 1
ATOM 2456 O O . LEU A 1 306 ? 81.752 44.948 -34.989 1.00 30.24 349 LEU A O 1
ATOM 2461 N N . THR A 1 307 ? 80.955 46.453 -36.453 1.00 31.86 350 THR A N 1
ATOM 2462 C CA . THR A 1 307 ? 81.126 45.583 -37.614 1.00 45.47 350 THR A CA 1
ATOM 2463 C C . THR A 1 307 ? 82.477 45.834 -38.284 1.00 46.08 350 THR A C 1
ATOM 2464 O O . THR A 1 307 ? 83.447 45.116 -38.042 1.00 55.91 350 THR A O 1
ATOM 2468 N N . HIS B 2 5 ? 62.542 46.380 16.183 1.00 39.12 39 HIS B N 1
ATOM 2469 C CA . HIS B 2 5 ? 63.582 45.402 16.474 1.00 48.93 39 HIS B CA 1
ATOM 2470 C C . HIS B 2 5 ? 64.513 45.156 15.275 1.00 57.39 39 HIS B C 1
ATOM 2471 O O . HIS B 2 5 ? 64.056 44.931 14.154 1.00 51.25 39 HIS B O 1
ATOM 2478 N N . VAL B 2 6 ? 65.823 45.191 15.535 1.00 40.99 40 VAL B N 1
ATOM 2479 C CA . VAL B 2 6 ? 66.856 45.083 14.504 1.00 39.39 40 VAL B CA 1
ATOM 2480 C C . VAL B 2 6 ? 67.362 43.644 14.477 1.00 42.77 40 VAL B C 1
ATOM 2481 O O . VAL B 2 6 ? 67.695 43.076 15.523 1.00 36.17 40 VAL B O 1
ATOM 2485 N N . LEU B 2 7 ? 67.414 43.045 13.286 1.00 35.10 41 LEU B N 1
ATOM 2486 C CA . LEU B 2 7 ? 67.780 41.639 13.157 1.00 32.00 41 LEU B CA 1
ATOM 2487 C C . LEU B 2 7 ? 69.291 41.455 13.129 1.00 30.10 41 LEU B C 1
ATOM 2488 O O . LEU B 2 7 ? 70.025 42.262 12.552 1.00 29.55 41 LEU B O 1
ATOM 2493 N N . SER B 2 8 ? 69.747 40.366 13.728 1.00 31.73 42 SER B N 1
ATOM 2494 C CA . SER B 2 8 ? 71.163 40.036 13.737 1.00 30.01 42 SER B CA 1
ATOM 2495 C C . SER B 2 8 ? 71.523 39.232 12.494 1.00 34.82 42 SER B C 1
ATOM 2496 O O . SER B 2 8 ? 70.653 38.696 11.802 1.00 33.88 42 SER B O 1
ATOM 2499 N N . LEU B 2 9 ? 72.832 39.142 12.237 1.00 32.13 43 LEU B N 1
ATOM 2500 C CA . LEU B 2 9 ? 73.346 38.450 11.052 1.00 29.29 43 LEU B CA 1
ATOM 2501 C C . LEU B 2 9 ? 72.779 37.045 10.912 1.00 37.68 43 LEU B C 1
ATOM 2502 O O . LEU B 2 9 ? 72.481 36.594 9.797 1.00 30.07 43 LEU B O 1
ATOM 2507 N N . ASP B 2 10 ? 72.618 36.333 12.030 1.00 33.79 44 ASP B N 1
ATOM 2508 C CA . ASP B 2 10 ? 72.182 34.942 11.986 1.00 35.69 44 ASP B CA 1
ATOM 2509 C C . ASP B 2 10 ? 70.675 34.790 12.082 1.00 33.08 44 ASP B C 1
ATOM 2510 O O . ASP B 2 10 ? 70.174 33.673 11.929 1.00 35.90 44 ASP B O 1
ATOM 2515 N N . GLN B 2 11 ? 69.941 35.879 12.298 1.00 28.21 45 GLN B N 1
ATOM 2516 C CA . GLN B 2 11 ? 68.489 35.827 12.296 1.00 33.84 45 GLN B CA 1
ATOM 2517 C C . GLN B 2 11 ? 67.905 36.057 10.907 1.00 49.45 45 GLN B C 1
ATOM 2518 O O . GLN B 2 11 ? 66.870 35.478 10.578 1.00 44.19 45 GLN B O 1
ATOM 2524 N N . ILE B 2 12 ? 68.569 36.860 10.075 1.00 34.49 46 ILE B N 1
ATOM 2525 C CA . ILE B 2 12 ? 68.089 37.153 8.728 1.00 31.22 46 ILE B CA 1
ATOM 2526 C C . ILE B 2 12 ? 68.156 35.903 7.858 1.00 28.32 46 ILE B C 1
ATOM 2527 O O . ILE B 2 12 ? 69.172 35.190 7.833 1.00 35.17 46 ILE B O 1
ATOM 2532 N N . ARG B 2 13 ? 67.083 35.633 7.125 1.00 39.38 47 ARG B N 1
ATOM 2533 C CA . ARG B 2 13 ? 67.121 34.689 6.008 1.00 47.60 47 ARG B CA 1
ATOM 2534 C C . ARG B 2 13 ? 66.856 35.469 4.727 1.00 28.74 47 ARG B C 1
ATOM 2535 O O . ARG B 2 13 ? 65.916 36.259 4.669 1.00 34.22 47 ARG B O 1
ATOM 2543 N N . ALA B 2 14 ? 67.706 35.271 3.726 1.00 44.64 48 ALA B N 1
ATOM 2544 C CA . ALA B 2 14 ? 67.627 36.069 2.507 1.00 46.23 48 ALA B CA 1
ATOM 2545 C C . ALA B 2 14 ? 66.218 36.052 1.911 1.00 48.44 48 ALA B C 1
ATOM 2546 O O . ALA B 2 14 ? 65.511 35.042 1.965 1.00 58.58 48 ALA B O 1
ATOM 2548 N N . ILE B 2 15 ? 65.799 37.207 1.382 1.00 36.53 49 ILE B N 1
ATOM 2549 C CA . ILE B 2 15 ? 64.552 37.309 0.623 1.00 36.45 49 ILE B CA 1
ATOM 2550 C C . ILE B 2 15 ? 64.742 36.778 -0.790 1.00 33.04 49 ILE B C 1
ATOM 2551 O O . ILE B 2 15 ? 63.841 36.145 -1.355 1.00 37.77 49 ILE B O 1
ATOM 2556 N N . ARG B 2 16 ? 65.886 37.096 -1.401 1.00 32.12 50 ARG B N 1
ATOM 2557 C CA . ARG B 2 16 ? 66.236 36.639 -2.746 1.00 39.14 50 ARG B CA 1
ATOM 2558 C C . ARG B 2 16 ? 65.255 37.158 -3.805 1.00 35.03 50 ARG B C 1
ATOM 2559 O O . ARG B 2 16 ? 64.820 36.417 -4.695 1.00 35.88 50 ARG B O 1
ATOM 2561 N N . ASN B 2 17 ? 64.875 38.432 -3.709 1.00 32.50 51 ASN B N 1
ATOM 2562 C CA A ASN B 2 17 ? 64.182 39.043 -4.825 0.50 27.34 51 ASN B CA 1
ATOM 2563 C CA B ASN B 2 17 ? 64.196 39.071 -4.825 0.50 27.35 51 ASN B CA 1
ATOM 2564 C C . ASN B 2 17 ? 65.081 38.982 -6.055 1.00 26.00 51 ASN B C 1
ATOM 2565 O O . ASN B 2 17 ? 66.305 38.925 -5.956 1.00 41.08 51 ASN B O 1
ATOM 2574 N N . THR B 2 18 ? 64.453 38.930 -7.215 1.00 30.77 52 THR B N 1
ATOM 2575 C CA . THR B 2 18 ? 65.152 38.881 -8.486 1.00 28.44 52 THR B CA 1
ATOM 2576 C C . THR B 2 18 ? 64.771 40.132 -9.255 1.00 25.50 52 THR B C 1
ATOM 2577 O O . THR B 2 18 ? 63.653 40.617 -9.121 1.00 25.53 52 THR B O 1
ATOM 2581 N N . ASN B 2 19 ? 65.705 40.683 -10.026 1.00 17.44 53 ASN B N 1
ATOM 2582 C CA . ASN B 2 19 ? 65.353 41.788 -10.909 1.00 16.55 53 ASN B CA 1
ATOM 2583 C C . ASN B 2 19 ? 64.733 41.247 -12.191 1.00 17.35 53 ASN B C 1
ATOM 2584 O O . ASN B 2 19 ? 64.971 40.108 -12.578 1.00 16.35 53 ASN B O 1
ATOM 2589 N N . GLU B 2 20 ? 63.961 42.087 -12.864 1.00 19.11 54 GLU B N 1
ATOM 2590 C CA . GLU B 2 20 ? 63.194 41.628 -14.033 1.00 20.17 54 GLU B CA 1
ATOM 2591 C C . GLU B 2 20 ? 64.004 41.754 -15.322 1.00 16.26 54 GLU B C 1
ATOM 2592 O O . GLU B 2 20 ? 64.239 42.860 -15.824 1.00 19.18 54 GLU B O 1
ATOM 2611 N N . THR B 2 22 ? 63.930 40.806 -19.189 1.00 14.35 56 THR B N 1
ATOM 2612 C CA . THR B 2 22 ? 62.872 40.484 -20.145 1.00 15.87 56 THR B CA 1
ATOM 2613 C C . THR B 2 22 ? 63.467 39.998 -21.464 1.00 21.60 56 THR B C 1
ATOM 2614 O O . THR B 2 22 ? 64.676 40.063 -21.659 1.00 17.13 56 THR B O 1
ATOM 2618 N N . GLU B 2 23 ? 62.627 39.476 -22.360 1.00 19.34 57 GLU B N 1
ATOM 2619 C CA . GLU B 2 23 ? 63.138 38.861 -23.576 1.00 20.46 57 GLU B CA 1
ATOM 2620 C C . GLU B 2 23 ? 63.784 39.917 -24.471 1.00 18.91 57 GLU B C 1
ATOM 2621 O O . GLU B 2 23 ? 63.370 41.074 -24.505 1.00 18.61 57 GLU B O 1
ATOM 2627 N N . GLY B 2 24 ? 64.787 39.496 -25.215 1.00 19.27 58 GLY B N 1
ATOM 2628 C CA . GLY B 2 24 ? 65.490 40.407 -26.089 1.00 25.58 58 GLY B CA 1
ATOM 2629 C C . GLY B 2 24 ? 64.597 41.002 -27.156 1.00 24.28 58 GLY B C 1
ATOM 2630 O O . GLY B 2 24 ? 63.638 40.373 -27.614 1.00 21.48 58 GLY B O 1
ATOM 2631 N N . PRO B 2 25 ? 64.908 42.216 -27.609 1.00 18.54 59 PRO B N 1
ATOM 2632 C CA . PRO B 2 25 ? 64.053 42.852 -28.618 1.00 21.08 59 PRO B CA 1
ATOM 2633 C C . PRO B 2 25 ? 64.289 42.356 -30.042 1.00 25.22 59 PRO B C 1
ATOM 2634 O O . PRO B 2 25 ? 63.450 42.622 -30.917 1.00 32.99 59 PRO B O 1
ATOM 2638 N N . THR B 2 26 ? 65.380 41.655 -30.294 1.00 29.04 60 THR B N 1
ATOM 2639 C CA . THR B 2 26 ? 65.687 41.114 -31.633 1.00 45.07 60 THR B CA 1
ATOM 2640 C C . THR B 2 26 ? 65.654 39.583 -31.655 1.00 50.97 60 THR B C 1
ATOM 2641 O O . THR B 2 26 ? 65.886 38.925 -30.636 1.00 50.30 60 THR B O 1
#